Protein 5JOH (pdb70)

Foldseek 3Di:
DCVVVVVVVVVVVVVVVVVVVLQVLLVVVVVVQVVCVVVVPCVPDQQFAFAEEEEPQAVVQQLVQQVVQPQDKFKWFFKFGDDGNYTYTYHIDGDDVPHRVGNVVVQVVVCVVCVVSSHHIHTQEMEMEDAPFADDAFPVRLVVLLVCCVPVPPYWYKYAHSHDPRGIWIKHFGHPPDDDDDDDCDDPDDGDPVCVVRCVVCVRRMHTHHYHYDYDPVNPD

Structure (mmCIF, N/CA/C/O backbone):
data_5JOH
#
_entry.id   5JOH
#
_cell.length_a   102.058
_cell.length_b   102.058
_cell.length_c   68.729
_cell.angle_alpha   90.00
_cell.angle_beta   90.00
_cell.angle_gamma   90.00
#
_symmetry.space_group_name_H-M   'I 4'
#
loop_
_entity.id
_entity.type
_entity.pdbx_description
1 polymer 'COP9 signalosome complex subunit 5'
2 non-polymer 'ZINC ION'
3 non-polymer "2'-chloro-6-[(5S,6S)-6-hydroxy-6,7,8,9-tetrahydro-5H-imidazo[1,5-a]azepin-5-yl][1,1'-biphenyl]-3-carbonitrile"
4 non-polymer (4S)-2-METHYL-2,4-PENTANEDIOL
5 water water
#
loop_
_atom_site.group_PDB
_atom_site.id
_atom_site.type_symbol
_atom_site.label_atom_id
_atom_site.label_alt_id
_atom_site.label_comp_id
_atom_site.label_asym_id
_atom_site.label_entity_id
_atom_site.label_seq_id
_atom_site.pdbx_PDB_ins_code
_atom_site.Cartn_x
_atom_site.Cartn_y
_atom_site.Cartn_z
_atom_site.occupancy
_atom_site.B_iso_or_equiv
_atom_site.auth_seq_id
_atom_site.auth_comp_id
_atom_site.auth_asym_id
_atom_site.auth_atom_id
_atom_site.pdbx_PDB_model_num
ATOM 1 N N . SER A 1 4 ? -28.890 -49.825 -19.042 1.00 84.04 4 SER A N 1
ATOM 2 C CA . SER A 1 4 ? -28.138 -50.325 -20.191 1.00 83.74 4 SER A CA 1
ATOM 3 C C . SER A 1 4 ? -26.739 -49.699 -20.224 1.00 87.50 4 SER A C 1
ATOM 4 O O . SER A 1 4 ? -26.582 -48.498 -20.492 1.00 87.57 4 SER A O 1
ATOM 7 N N . GLY A 1 5 ? -25.743 -50.525 -19.915 1.00 82.36 5 GLY A N 1
ATOM 8 C CA . GLY A 1 5 ? -24.349 -50.105 -19.852 1.00 81.14 5 GLY A CA 1
ATOM 9 C C . GLY A 1 5 ? -24.030 -49.337 -18.583 1.00 81.75 5 GLY A C 1
ATOM 10 O O . GLY A 1 5 ? -22.975 -48.707 -18.497 1.00 80.74 5 GLY A O 1
ATOM 11 N N . SER A 1 6 ? -24.942 -49.404 -17.584 1.00 76.44 6 SER A N 1
ATOM 12 C CA . SER A 1 6 ? -24.852 -48.748 -16.280 1.00 75.89 6 SER A CA 1
ATOM 13 C C . SER A 1 6 ? -23.629 -49.223 -15.459 1.00 77.23 6 SER A C 1
ATOM 14 O O . SER A 1 6 ? -22.972 -48.407 -14.810 1.00 76.14 6 SER A O 1
ATOM 17 N N . GLY A 1 7 ? -23.340 -50.525 -15.517 1.00 71.88 7 GLY A N 1
ATOM 18 C CA . GLY A 1 7 ? -22.224 -51.153 -14.818 1.00 70.46 7 GLY A CA 1
ATOM 19 C C . GLY A 1 7 ? -20.900 -50.753 -15.420 1.00 73.30 7 GLY A C 1
ATOM 20 O O . GLY A 1 7 ? -19.976 -50.369 -14.695 1.00 73.57 7 GLY A O 1
ATOM 21 N N . MET A 1 8 ? -20.825 -50.798 -16.756 1.00 67.70 8 MET A N 1
ATOM 22 C CA . MET A 1 8 ? -19.651 -50.408 -17.528 1.00 67.46 8 MET A CA 1
ATOM 23 C C . MET A 1 8 ? -19.385 -48.896 -17.391 1.00 67.36 8 MET A C 1
ATOM 24 O O . MET A 1 8 ? -18.223 -48.490 -17.379 1.00 66.07 8 MET A O 1
ATOM 29 N N . ALA A 1 9 ? -20.451 -48.081 -17.260 1.00 61.36 9 ALA A N 1
ATOM 30 C CA . ALA A 1 9 ? -20.331 -46.631 -17.094 1.00 60.72 9 ALA A CA 1
ATOM 31 C C . ALA A 1 9 ? -19.631 -46.302 -15.766 1.00 63.99 9 ALA A C 1
ATOM 32 O O . ALA A 1 9 ? -18.737 -45.448 -15.744 1.00 60.62 9 ALA A O 1
ATOM 34 N N . GLN A 1 10 ? -20.000 -47.037 -14.683 1.00 62.42 10 GLN A N 1
ATOM 35 C CA . GLN A 1 10 ? -19.428 -46.918 -13.336 1.00 62.70 10 GLN A CA 1
ATOM 36 C C . GLN A 1 10 ? -17.924 -47.206 -13.314 1.00 64.41 10 GLN A C 1
ATOM 37 O O . GLN A 1 10 ? -17.161 -46.432 -12.738 1.00 65.31 10 GLN A O 1
ATOM 43 N N . LYS A 1 11 ? -17.506 -48.273 -14.009 1.00 59.78 11 LYS A N 1
ATOM 44 C CA . LYS A 1 11 ? -16.120 -48.706 -14.139 1.00 58.37 11 LYS A CA 1
ATOM 45 C C . LYS A 1 11 ? -15.329 -47.630 -14.869 1.00 59.36 11 LYS A C 1
ATOM 46 O O . LYS A 1 11 ? -14.263 -47.245 -14.393 1.00 57.90 11 LYS A O 1
ATOM 52 N N . THR A 1 12 ? -15.858 -47.141 -16.022 1.00 54.87 12 THR A N 1
ATOM 53 C CA . THR A 1 12 ? -15.235 -46.081 -16.831 1.00 53.86 12 THR A CA 1
ATOM 54 C C . THR A 1 12 ? -15.093 -44.787 -16.019 1.00 55.23 12 THR A C 1
ATOM 55 O O . THR A 1 12 ? -14.051 -44.147 -16.106 1.00 55.55 12 THR A O 1
ATOM 59 N N . TRP A 1 13 ? -16.131 -44.416 -15.255 1.00 52.48 13 TRP A N 1
ATOM 60 C CA . TRP A 1 13 ? -16.153 -43.228 -14.404 1.00 54.85 13 TRP A CA 1
ATOM 61 C C . TRP A 1 13 ? -15.056 -43.307 -13.319 1.00 61.41 13 TRP A C 1
ATOM 62 O O . TRP A 1 13 ? -14.384 -42.298 -13.062 1.00 60.12 13 TRP A O 1
ATOM 73 N N . GLU A 1 14 ? -14.876 -44.512 -12.700 1.00 59.53 14 GLU A N 1
ATOM 74 C CA . GLU A 1 14 ? -13.845 -44.779 -11.686 1.00 59.10 14 GLU A CA 1
ATOM 75 C C . GLU A 1 14 ? -12.475 -44.651 -12.337 1.00 59.91 14 GLU A C 1
ATOM 76 O O . GLU A 1 14 ? -11.581 -43.995 -11.786 1.00 60.45 14 GLU A O 1
ATOM 82 N N . LEU A 1 15 ? -12.326 -45.261 -13.522 1.00 54.08 15 LEU A N 1
ATOM 83 C CA . LEU A 1 15 ? -11.099 -45.230 -14.302 1.00 53.15 15 LEU A CA 1
ATOM 84 C C . LEU A 1 15 ? -10.694 -43.799 -14.696 1.00 57.90 15 LEU A C 1
ATOM 85 O O . LEU A 1 15 ? -9.518 -43.457 -14.606 1.00 58.88 15 LEU A O 1
ATOM 90 N N . ALA A 1 16 ? -11.667 -42.978 -15.126 1.00 54.37 16 ALA A N 1
ATOM 91 C CA . ALA A 1 16 ? -11.452 -41.576 -15.507 1.00 53.33 16 ALA A CA 1
ATOM 92 C C . ALA A 1 16 ? -10.981 -40.794 -14.292 1.00 55.29 16 ALA A C 1
ATOM 93 O O . ALA A 1 16 ? -10.029 -40.014 -14.399 1.00 53.99 16 ALA A O 1
ATOM 95 N N . ASN A 1 17 ? -11.651 -41.009 -13.149 1.00 52.11 17 ASN A N 1
ATOM 96 C CA . ASN A 1 17 ? -11.315 -40.385 -11.867 1.00 52.48 17 ASN A CA 1
ATOM 97 C C . ASN A 1 17 ? -9.874 -40.690 -11.449 1.00 58.24 17 ASN A C 1
ATOM 98 O O . ASN A 1 17 ? -9.150 -39.766 -11.086 1.00 57.65 17 ASN A O 1
ATOM 103 N N . ASN A 1 18 ? -9.442 -41.965 -11.582 1.00 56.33 18 ASN A N 1
ATOM 104 C CA . ASN A 1 18 ? -8.078 -42.398 -11.264 1.00 56.56 18 ASN A CA 1
ATOM 105 C C . ASN A 1 18 ? -7.058 -41.844 -12.245 1.00 60.14 18 ASN A C 1
ATOM 106 O O . ASN A 1 18 ? -6.038 -41.302 -11.799 1.00 60.36 18 ASN A O 1
ATOM 111 N N . MET A 1 19 ? -7.331 -41.948 -13.574 1.00 54.48 19 MET A N 1
ATOM 112 C CA . MET A 1 19 ? -6.432 -41.432 -14.612 1.00 53.69 19 MET A CA 1
ATOM 113 C C . MET A 1 19 ? -6.239 -39.930 -14.471 1.00 56.27 19 MET A C 1
ATOM 114 O O . MET A 1 19 ? -5.108 -39.459 -14.629 1.00 55.01 19 MET A O 1
ATOM 119 N N . GLN A 1 20 ? -7.328 -39.170 -14.164 1.00 51.79 20 GLN A N 1
ATOM 120 C CA . GLN A 1 20 ? -7.198 -37.716 -14.009 1.00 51.41 20 GLN A CA 1
ATOM 121 C C . GLN A 1 20 ? -6.397 -37.341 -12.741 1.00 54.40 20 GLN A C 1
ATOM 122 O O . GLN A 1 20 ? -5.621 -36.383 -12.798 1.00 49.58 20 GLN A O 1
ATOM 128 N N . GLU A 1 21 ? -6.533 -38.112 -11.628 1.00 54.60 21 GLU A N 1
ATOM 129 C CA . GLU A 1 21 ? -5.726 -37.873 -10.408 1.00 55.89 21 GLU A CA 1
ATOM 130 C C . GLU A 1 21 ? -4.208 -37.975 -10.693 1.00 59.93 21 GLU A C 1
ATOM 131 O O . GLU A 1 21 ? -3.470 -37.050 -10.358 1.00 60.81 21 GLU A O 1
ATOM 137 N N . ALA A 1 22 ? -3.766 -39.051 -11.367 1.00 55.95 22 ALA A N 1
ATOM 138 C CA . ALA A 1 22 ? -2.365 -39.276 -11.762 1.00 56.32 22 ALA A CA 1
ATOM 139 C C . ALA A 1 22 ? -1.821 -38.109 -12.603 1.00 62.15 22 ALA A C 1
ATOM 140 O O . ALA A 1 22 ? -0.755 -37.563 -12.305 1.00 63.23 22 ALA A O 1
ATOM 142 N N . GLN A 1 23 ? -2.601 -37.705 -13.624 1.00 57.33 23 GLN A N 1
ATOM 143 C CA . GLN A 1 23 ? -2.302 -36.607 -14.541 1.00 56.92 23 GLN A CA 1
ATOM 144 C C . GLN A 1 23 ? -2.182 -35.276 -13.769 1.00 57.82 23 GLN A C 1
ATOM 145 O O . GLN A 1 23 ? -1.263 -34.495 -14.031 1.00 56.75 23 GLN A O 1
ATOM 151 N N . SER A 1 24 ? -3.100 -35.043 -12.813 1.00 53.60 24 SER A N 1
ATOM 152 C CA . SER A 1 24 ? -3.120 -33.864 -11.949 1.00 54.16 24 SER A CA 1
ATOM 153 C C . SER A 1 24 ? -1.859 -33.830 -11.076 1.00 57.26 24 SER A C 1
ATOM 154 O O . SER A 1 24 ? -1.220 -32.784 -10.971 1.00 55.10 24 SER A O 1
ATOM 157 N N . ILE A 1 25 ? -1.496 -34.984 -10.482 1.00 54.65 25 ILE A N 1
ATOM 158 C CA . ILE A 1 25 ? -0.304 -35.128 -9.646 1.00 55.27 25 ILE A CA 1
ATOM 159 C C . ILE A 1 25 ? 0.931 -34.779 -10.460 1.00 59.55 25 ILE A C 1
ATOM 160 O O . ILE A 1 25 ? 1.707 -33.933 -10.024 1.00 58.42 25 ILE A O 1
ATOM 165 N N . ASP A 1 26 ? 1.048 -35.351 -11.682 1.00 56.97 26 ASP A N 1
ATOM 166 C CA . ASP A 1 26 ? 2.163 -35.083 -12.588 1.00 57.69 26 ASP A CA 1
ATOM 167 C C . ASP A 1 26 ? 2.247 -33.618 -12.990 1.00 61.53 26 ASP A C 1
ATOM 168 O O . ASP A 1 26 ? 3.341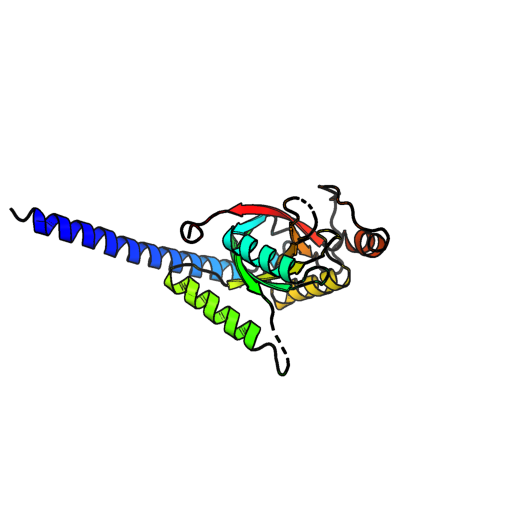 -33.058 -12.995 1.00 62.28 26 ASP A O 1
ATOM 173 N N . GLU A 1 27 ? 1.098 -32.988 -13.282 1.00 57.49 27 GLU A N 1
ATOM 174 C CA . GLU A 1 27 ? 1.020 -31.567 -13.639 1.00 56.60 27 GLU A CA 1
ATOM 175 C C . GLU A 1 27 ? 1.501 -30.681 -12.483 1.00 58.13 27 GLU A C 1
ATOM 176 O O . GLU A 1 27 ? 2.173 -29.672 -12.724 1.00 56.41 27 GLU A O 1
ATOM 182 N N . ILE A 1 28 ? 1.087 -31.017 -11.241 1.00 56.17 28 ILE A N 1
ATOM 183 C CA . ILE A 1 28 ? 1.437 -30.256 -10.030 1.00 56.57 28 ILE A CA 1
ATOM 184 C C . ILE A 1 28 ? 2.950 -30.338 -9.766 1.00 58.36 28 ILE A C 1
ATOM 185 O O . ILE A 1 28 ? 3.585 -29.309 -9.530 1.00 56.38 28 ILE A O 1
ATOM 190 N N . TYR A 1 29 ? 3.514 -31.550 -9.882 1.00 55.34 29 TYR A N 1
ATOM 191 C CA . TYR A 1 29 ? 4.942 -31.785 -9.707 1.00 55.76 29 TYR A CA 1
ATOM 192 C C . TYR A 1 29 ? 5.735 -30.942 -10.690 1.00 59.80 29 TYR A C 1
ATOM 193 O O . TYR A 1 29 ? 6.674 -30.260 -10.289 1.00 59.77 29 TYR A O 1
ATOM 202 N N . LYS A 1 30 ? 5.343 -30.983 -11.977 1.00 56.51 30 LYS A N 1
ATOM 203 C CA . LYS A 1 30 ? 6.002 -30.270 -13.068 1.00 56.44 30 LYS A CA 1
ATOM 204 C C . LYS A 1 30 ? 5.908 -28.756 -12.901 1.00 59.78 30 LYS A C 1
ATOM 205 O O . LYS A 1 30 ? 6.912 -28.076 -13.100 1.00 61.76 30 LYS A O 1
ATOM 211 N N . TYR A 1 31 ? 4.748 -28.239 -12.449 1.00 55.70 31 TYR A N 1
ATOM 212 C CA . TYR A 1 31 ? 4.563 -26.811 -12.158 1.00 55.98 31 TYR A CA 1
ATOM 213 C C . TYR A 1 31 ? 5.498 -26.402 -10.993 1.00 58.42 31 TYR A C 1
ATOM 214 O O . TYR A 1 31 ? 6.216 -25.407 -11.121 1.00 57.32 31 TYR A O 1
ATOM 223 N N . ASP A 1 32 ? 5.503 -27.183 -9.887 1.00 54.91 32 ASP A N 1
ATOM 224 C CA . ASP A 1 32 ? 6.381 -26.945 -8.723 1.00 56.00 32 ASP A CA 1
ATOM 225 C C . ASP A 1 32 ? 7.862 -26.965 -9.123 1.00 58.83 32 ASP A C 1
ATOM 226 O O . ASP A 1 32 ? 8.594 -26.041 -8.765 1.00 59.51 32 ASP A O 1
ATOM 231 N N . LYS A 1 33 ? 8.276 -27.960 -9.927 1.00 54.31 33 LYS A N 1
ATOM 232 C CA . LYS A 1 33 ? 9.642 -28.073 -10.423 1.00 55.05 33 LYS A CA 1
ATOM 233 C C . LYS A 1 33 ? 10.084 -26.797 -11.159 1.00 62.73 33 LYS A C 1
ATOM 234 O O . LYS A 1 33 ? 11.122 -26.235 -10.813 1.00 61.86 33 LYS A O 1
ATOM 240 N N . LYS A 1 34 ? 9.294 -26.338 -12.164 1.00 61.47 34 LYS A N 1
ATOM 241 C CA . LYS A 1 34 ? 9.607 -25.120 -12.943 1.00 61.42 34 LYS A CA 1
ATOM 242 C C . LYS A 1 34 ? 9.550 -23.865 -12.078 1.00 61.12 34 LYS A C 1
ATOM 243 O O . LYS A 1 34 ? 10.363 -22.961 -12.266 1.00 60.21 34 LYS A O 1
ATOM 249 N N . GLN A 1 35 ? 8.600 -23.801 -11.146 1.00 57.07 35 GLN A N 1
ATOM 250 C CA . GLN A 1 35 ? 8.479 -22.672 -10.210 1.00 58.58 35 GLN A CA 1
ATOM 251 C C . GLN A 1 35 ? 9.703 -22.620 -9.252 1.00 65.22 35 GLN A C 1
ATOM 252 O O . GLN A 1 35 ? 10.120 -21.529 -8.858 1.00 65.15 35 GLN A O 1
ATOM 258 N N . GLN A 1 36 ? 10.272 -23.801 -8.899 1.00 62.00 36 GLN A N 1
ATOM 259 C CA . GLN A 1 36 ? 11.434 -23.908 -8.017 1.00 62.31 36 GLN A CA 1
ATOM 260 C C . GLN A 1 36 ? 12.717 -23.573 -8.802 1.00 66.53 36 GLN A C 1
ATOM 261 O O . GLN A 1 36 ? 13.558 -22.828 -8.297 1.00 65.50 36 GLN A O 1
ATOM 267 N N . GLN A 1 37 ? 12.830 -24.057 -10.059 1.00 63.72 37 GLN A N 1
ATOM 268 C CA . GLN A 1 37 ? 13.962 -23.763 -10.947 1.00 64.15 37 GLN A CA 1
ATOM 269 C C . GLN A 1 37 ? 14.028 -22.258 -11.248 1.00 70.76 37 GLN A C 1
ATOM 270 O O . GLN A 1 37 ? 15.132 -21.720 -11.446 1.00 70.39 37 GLN A O 1
ATOM 276 N N . GLU A 1 38 ? 12.844 -21.579 -11.220 1.00 68.03 38 GLU A N 1
ATOM 277 C CA . GLU A 1 38 ? 12.717 -20.141 -11.423 1.00 68.52 38 GLU A CA 1
ATOM 278 C C . GLU A 1 38 ? 13.484 -19.435 -10.327 1.00 73.15 38 GLU A C 1
ATOM 279 O O . GLU A 1 38 ? 14.498 -18.802 -10.620 1.00 73.67 38 GLU A O 1
ATOM 285 N N . ILE A 1 39 ? 13.029 -19.581 -9.062 1.00 70.11 39 ILE A N 1
ATOM 286 C CA . ILE A 1 39 ? 13.617 -18.923 -7.889 1.00 69.52 39 ILE A CA 1
ATOM 287 C C . ILE A 1 39 ? 15.093 -19.310 -7.691 1.00 69.96 39 ILE A C 1
ATOM 288 O O . ILE A 1 39 ? 15.904 -18.422 -7.472 1.00 70.19 39 ILE A O 1
ATOM 293 N N . LEU A 1 40 ? 15.458 -20.599 -7.856 1.00 64.33 40 LEU A N 1
ATOM 294 C CA . LEU A 1 40 ? 16.850 -21.077 -7.733 1.00 63.03 40 LEU A CA 1
ATOM 295 C C . LEU A 1 40 ? 17.834 -20.406 -8.719 1.00 69.93 40 LEU A C 1
ATOM 296 O O . LEU A 1 40 ? 19.016 -20.260 -8.400 1.00 70.17 40 LEU A O 1
ATOM 301 N N . ALA A 1 41 ? 17.355 -20.047 -9.931 1.00 67.65 41 ALA A N 1
ATOM 302 C CA . ALA A 1 41 ? 18.152 -19.357 -10.951 1.00 67.12 41 ALA A CA 1
ATOM 303 C C . ALA A 1 41 ? 18.129 -17.834 -10.658 1.00 69.16 41 ALA A C 1
ATOM 304 O O . ALA A 1 41 ? 19.133 -17.156 -10.914 1.00 70.28 41 ALA A O 1
ATOM 306 N N . ALA A 1 42 ? 17.007 -17.317 -10.081 1.00 61.52 42 ALA A N 1
ATOM 307 C CA . ALA A 1 42 ? 16.830 -15.907 -9.707 1.00 60.64 42 ALA A CA 1
ATOM 308 C C . ALA A 1 42 ? 17.703 -15.520 -8.502 1.00 69.08 42 ALA A C 1
ATOM 309 O O . ALA A 1 42 ? 18.253 -14.417 -8.474 1.00 70.49 42 ALA A O 1
ATOM 311 N N . LYS A 1 43 ? 17.814 -16.430 -7.496 1.00 65.71 43 LYS A N 1
ATOM 312 C CA . LYS A 1 43 ? 18.582 -16.275 -6.246 1.00 64.79 43 LYS A CA 1
ATOM 313 C C . LYS A 1 43 ? 18.228 -15.004 -5.452 1.00 66.93 43 LYS A C 1
ATOM 314 O O . LYS A 1 43 ? 19.167 -14.320 -5.071 1.00 69.28 43 LYS A O 1
ATOM 320 N N . PRO A 1 44 ? 16.945 -14.655 -5.154 1.00 60.83 44 PRO A N 1
ATOM 321 C CA . PRO A 1 44 ? 16.670 -13.387 -4.423 1.00 60.88 44 PRO A CA 1
ATOM 322 C C . PRO A 1 44 ? 17.367 -13.170 -3.083 1.00 72.45 44 PRO A C 1
ATOM 323 O O . PRO A 1 44 ? 17.571 -12.021 -2.675 1.00 74.64 44 PRO A O 1
ATOM 327 N N . TRP A 1 45 ? 17.673 -14.272 -2.375 1.00 69.77 45 TRP A N 1
ATOM 328 C CA . TRP A 1 45 ? 18.324 -14.324 -1.057 1.00 69.20 45 TRP A CA 1
ATOM 329 C C . TRP A 1 45 ? 19.746 -13.731 -1.051 1.00 78.33 45 TRP A C 1
ATOM 330 O O . TRP A 1 45 ? 20.249 -13.368 0.015 1.00 78.25 45 TRP A O 1
ATOM 341 N N . THR A 1 46 ? 20.390 -13.651 -2.232 1.00 78.56 46 THR A N 1
ATOM 342 C CA . THR A 1 46 ? 21.741 -13.109 -2.400 1.00 79.89 46 THR A CA 1
ATOM 343 C C . THR A 1 46 ? 21.770 -11.579 -2.211 1.00 86.43 46 THR A C 1
ATOM 344 O O . THR A 1 46 ? 22.793 -11.047 -1.775 1.00 86.32 46 THR A O 1
ATOM 348 N N . LYS A 1 47 ? 20.635 -10.889 -2.497 1.00 84.54 47 LYS A N 1
ATOM 349 C CA . LYS A 1 47 ? 20.477 -9.432 -2.364 1.00 84.86 47 LYS A CA 1
ATOM 350 C C . LYS A 1 47 ? 19.882 -9.051 -1.008 1.00 89.42 47 LYS A C 1
ATOM 351 O O . LYS A 1 47 ? 20.413 -8.152 -0.350 1.00 90.07 47 LYS A O 1
ATOM 357 N N . ASP A 1 48 ? 18.757 -9.687 -0.607 1.00 85.26 48 ASP A N 1
ATOM 358 C CA . ASP A 1 48 ? 18.125 -9.405 0.687 1.00 85.05 48 ASP A CA 1
ATOM 359 C C . ASP A 1 48 ? 18.755 -10.301 1.761 1.00 89.11 48 ASP A C 1
ATOM 360 O O . ASP A 1 48 ? 18.954 -11.498 1.529 1.00 88.03 48 ASP A O 1
ATOM 365 N N . HIS A 1 49 ? 19.078 -9.710 2.927 1.00 85.83 49 HIS A N 1
ATOM 366 C CA . HIS A 1 49 ? 19.739 -10.409 4.030 1.00 85.61 49 HIS A CA 1
ATOM 367 C C . HIS A 1 49 ? 18.773 -10.844 5.143 1.00 88.50 49 HIS A C 1
ATOM 368 O O . HIS A 1 49 ? 19.166 -11.581 6.054 1.00 87.96 49 HIS A O 1
ATOM 375 N N . HIS A 1 50 ? 17.505 -10.429 5.023 1.00 84.36 50 HIS A N 1
ATOM 376 C CA . HIS A 1 50 ? 16.400 -10.800 5.894 1.00 84.02 50 HIS A CA 1
ATOM 377 C C . HIS A 1 50 ? 15.259 -11.363 5.009 1.00 86.15 50 HIS A C 1
ATOM 378 O O . HIS A 1 50 ? 14.081 -11.285 5.374 1.00 86.03 50 HIS A O 1
ATOM 385 N N . TYR A 1 51 ? 15.633 -11.945 3.844 1.00 81.90 51 TYR A N 1
ATOM 386 C CA . TYR A 1 51 ? 14.719 -12.514 2.848 1.00 81.78 51 TYR A CA 1
ATOM 387 C C . TYR A 1 51 ? 13.745 -13.514 3.482 1.00 81.75 51 TYR A C 1
ATOM 388 O O . TYR A 1 51 ? 12.563 -13.199 3.649 1.00 80.97 51 TYR A O 1
ATOM 397 N N . PHE A 1 52 ? 14.267 -14.677 3.903 1.00 75.05 52 PHE A N 1
ATOM 398 C CA . PHE A 1 52 ? 13.488 -15.725 4.565 1.00 71.97 52 PHE A CA 1
ATOM 399 C C . PHE A 1 52 ? 13.095 -15.290 5.969 1.00 73.69 52 PHE A C 1
ATOM 400 O O . PHE A 1 52 ? 13.896 -14.687 6.693 1.00 72.65 52 PHE A O 1
ATOM 408 N N . LYS A 1 53 ? 11.835 -15.544 6.328 1.00 69.16 53 LYS A N 1
ATOM 409 C CA . LYS A 1 53 ? 11.291 -15.169 7.626 1.00 68.92 53 LYS A CA 1
ATOM 410 C C . LYS A 1 53 ? 10.536 -16.325 8.310 1.00 71.41 53 LYS A C 1
ATOM 411 O O . LYS A 1 53 ? 10.346 -16.297 9.521 1.00 70.19 53 LYS A O 1
ATOM 417 N N . TYR A 1 54 ? 10.101 -17.326 7.531 1.00 67.84 54 TYR A N 1
ATOM 418 C CA . TYR A 1 54 ? 9.331 -18.461 8.036 1.00 67.04 54 TYR A CA 1
ATOM 419 C C . TYR A 1 54 ? 9.984 -19.785 7.693 1.00 65.14 54 TYR A C 1
ATOM 420 O O . TYR A 1 54 ? 10.701 -19.894 6.701 1.00 64.76 54 TYR A O 1
ATOM 429 N N . CYS A 1 55 ? 9.773 -20.773 8.569 1.00 57.96 55 CYS A N 1
ATOM 430 C CA . CYS A 1 55 ? 10.227 -22.148 8.421 1.00 54.95 55 CYS A CA 1
ATOM 431 C C . CYS A 1 55 ? 9.076 -23.101 8.803 1.00 57.67 55 CYS A C 1
ATOM 432 O O . CYS A 1 55 ? 8.649 -23.116 9.957 1.00 57.86 55 CYS A O 1
ATOM 435 N N . LYS A 1 56 ? 8.522 -23.826 7.810 1.00 52.95 56 LYS A N 1
ATOM 436 C CA . LYS A 1 56 ? 7.418 -24.778 7.977 1.00 52.15 56 LYS A CA 1
ATOM 437 C C . LYS A 1 56 ? 8.040 -26.168 8.011 1.00 50.29 56 LYS A C 1
ATOM 438 O O . LYS A 1 56 ? 8.666 -26.561 7.030 1.00 48.65 56 LYS A O 1
ATOM 444 N N . ILE A 1 57 ? 7.870 -26.912 9.124 1.00 45.70 57 ILE A N 1
ATOM 445 C CA . ILE A 1 57 ? 8.458 -28.247 9.289 1.00 43.77 57 ILE A CA 1
ATOM 446 C C . ILE A 1 57 ? 7.400 -29.351 9.333 1.00 47.43 57 ILE A C 1
ATOM 447 O O . ILE A 1 57 ? 6.451 -29.273 10.105 1.00 47.32 57 ILE A O 1
ATOM 452 N N . SER A 1 58 ? 7.567 -30.381 8.506 1.00 45.74 58 SER A N 1
ATOM 453 C CA . SER A 1 58 ? 6.641 -31.502 8.480 1.00 46.36 58 SER A CA 1
ATOM 454 C C . SER A 1 58 ? 6.789 -32.322 9.781 1.00 51.88 58 SER A C 1
ATOM 455 O O . SER A 1 58 ? 7.884 -32.366 10.357 1.00 50.39 58 SER A O 1
ATOM 458 N N . ALA A 1 59 ? 5.692 -32.946 10.240 1.00 49.51 59 ALA A N 1
ATOM 459 C CA . ALA A 1 59 ? 5.668 -33.772 11.456 1.00 49.50 59 ALA A CA 1
ATOM 460 C C . ALA A 1 59 ? 6.559 -34.996 11.260 1.00 54.26 59 ALA A C 1
ATOM 461 O O . ALA A 1 59 ? 7.132 -35.483 12.229 1.00 54.84 59 ALA A O 1
ATOM 463 N N . LEU A 1 60 ? 6.720 -35.458 10.007 1.00 51.13 60 LEU A N 1
ATOM 464 C CA . LEU A 1 60 ? 7.587 -36.591 9.696 1.00 51.02 60 LEU A CA 1
ATO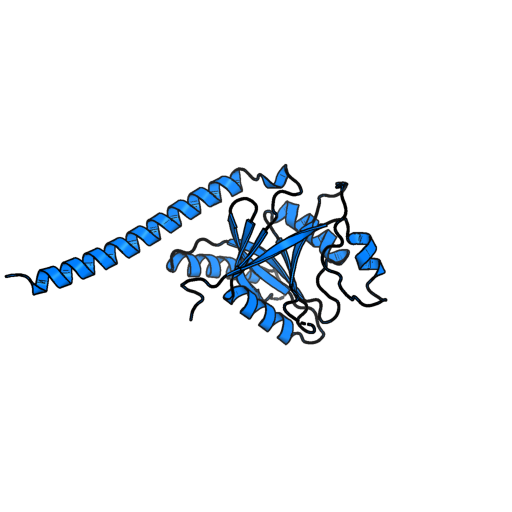M 465 C C . LEU A 1 60 ? 9.062 -36.221 9.915 1.00 54.44 60 LEU A C 1
ATOM 466 O O . LEU A 1 60 ? 9.811 -37.010 10.490 1.00 54.11 60 LEU A O 1
ATOM 471 N N . ALA A 1 61 ? 9.467 -35.026 9.441 1.00 48.68 61 ALA A N 1
ATOM 472 C CA . ALA A 1 61 ? 10.839 -34.512 9.562 1.00 46.98 61 ALA A CA 1
ATOM 473 C C . ALA A 1 61 ? 11.196 -34.252 11.036 1.00 46.59 61 ALA A C 1
ATOM 474 O O . ALA A 1 61 ? 12.278 -34.651 11.483 1.00 43.56 61 ALA A O 1
ATOM 476 N N . LEU A 1 62 ? 10.263 -33.662 11.800 1.00 42.68 62 LEU A N 1
ATOM 477 C CA . LEU A 1 62 ? 10.386 -33.405 13.230 1.00 43.23 62 LEU A CA 1
ATOM 478 C C . LEU A 1 62 ? 10.552 -34.718 14.013 1.00 48.32 62 LEU A C 1
ATOM 479 O O . LEU A 1 62 ? 11.435 -34.794 14.858 1.00 49.07 62 LEU A O 1
ATOM 484 N N . LEU A 1 63 ? 9.726 -35.737 13.716 1.00 45.60 63 LEU A N 1
ATOM 485 C CA . LEU A 1 63 ? 9.715 -37.068 14.350 1.00 45.99 63 LEU A CA 1
ATOM 486 C C . LEU A 1 63 ? 11.127 -37.678 14.224 1.00 48.62 63 LEU A C 1
ATOM 487 O O . LEU A 1 63 ? 11.740 -38.001 15.229 1.00 49.40 63 LEU A O 1
ATOM 492 N N . LYS A 1 64 ? 11.643 -37.761 12.993 1.00 43.27 64 LYS A N 1
ATOM 493 C CA . LYS A 1 64 ? 12.947 -38.311 12.629 1.00 42.56 64 LYS A CA 1
ATOM 494 C C . LYS A 1 64 ? 14.115 -37.531 13.269 1.00 45.55 64 LYS A C 1
ATOM 495 O O . LYS A 1 64 ? 15.069 -38.144 13.759 1.00 45.03 64 LYS A O 1
ATOM 501 N N . MET A 1 65 ? 14.033 -36.194 13.258 1.00 39.05 65 MET A N 1
ATOM 502 C CA . MET A 1 65 ? 15.067 -35.324 13.840 1.00 38.49 65 MET A CA 1
ATOM 503 C C . MET A 1 65 ? 15.120 -35.483 15.355 1.00 44.67 65 MET A C 1
ATOM 504 O O . MET A 1 65 ? 16.205 -35.554 15.922 1.00 46.33 65 MET A O 1
ATOM 509 N N . VAL A 1 66 ? 13.945 -35.516 16.013 1.00 42.91 66 VAL A N 1
ATOM 510 C CA . VAL A 1 66 ? 13.849 -35.643 17.462 1.00 43.61 66 VAL A CA 1
ATOM 511 C C . VAL A 1 66 ? 14.324 -37.036 17.893 1.00 47.26 66 VAL A C 1
ATOM 512 O O . VAL A 1 66 ? 15.064 -37.141 18.865 1.00 47.71 66 VAL A O 1
ATOM 516 N N . MET A 1 67 ? 13.980 -38.069 17.112 1.00 43.13 67 MET A N 1
ATOM 517 C CA . MET A 1 67 ? 14.385 -39.456 17.355 1.00 43.30 67 MET A CA 1
ATOM 518 C C . MET A 1 67 ? 15.893 -39.562 17.287 1.00 48.50 67 MET A C 1
ATOM 519 O O . MET A 1 67 ? 16.499 -40.049 18.236 1.00 47.82 67 MET A O 1
ATOM 524 N N . HIS A 1 68 ? 16.510 -38.994 16.222 1.00 45.11 68 HIS A N 1
ATOM 525 C CA . HIS A 1 68 ? 17.954 -38.962 16.048 1.00 43.89 68 HIS A CA 1
ATOM 526 C C . HIS A 1 68 ? 18.631 -38.208 17.203 1.00 47.93 68 HIS A C 1
ATOM 527 O O . HIS A 1 68 ? 19.599 -38.718 17.784 1.00 48.12 68 HIS A O 1
ATOM 534 N N . ALA A 1 69 ? 18.108 -37.024 17.549 1.00 42.54 69 ALA A N 1
ATOM 535 C CA . ALA A 1 69 ? 18.618 -36.183 18.627 1.00 42.88 69 ALA A CA 1
ATOM 536 C C . ALA A 1 69 ? 18.637 -36.926 19.969 1.00 49.28 69 ALA A C 1
ATOM 537 O O . ALA A 1 69 ? 19.633 -36.869 20.684 1.00 48.45 69 ALA A O 1
ATOM 539 N N . ARG A 1 70 ? 17.549 -37.643 20.291 1.00 46.58 70 ARG A N 1
ATOM 540 C CA . ARG A 1 70 ? 17.413 -38.411 21.531 1.00 47.29 70 ARG A CA 1
ATOM 541 C C . ARG A 1 70 ? 18.422 -39.538 21.602 1.00 52.58 70 ARG A C 1
ATOM 542 O O . ARG A 1 70 ? 19.038 -39.730 22.645 1.00 54.33 70 ARG A O 1
ATOM 550 N N . SER A 1 71 ? 18.633 -40.229 20.476 1.00 48.84 71 SER A N 1
ATOM 551 C CA . SER A 1 71 ? 19.545 -41.371 20.344 1.00 48.48 71 SER A CA 1
ATOM 552 C C . SER A 1 71 ? 21.013 -41.070 20.719 1.00 55.62 71 SER A C 1
ATOM 553 O O . SER A 1 71 ? 21.717 -41.989 21.148 1.00 54.52 71 SER A O 1
ATOM 556 N N . GLY A 1 72 ? 21.452 -39.811 20.579 1.00 53.19 72 GLY A N 1
ATOM 557 C CA . GLY A 1 72 ? 22.817 -39.416 20.949 1.00 53.43 72 GLY A CA 1
ATOM 558 C C . GLY A 1 72 ? 23.002 -39.136 22.438 1.00 57.14 72 GLY A C 1
ATOM 559 O O . GLY A 1 72 ? 24.128 -38.917 22.898 1.00 56.82 72 GLY A O 1
ATOM 560 N N . GLY A 1 73 ? 21.887 -39.088 23.179 1.00 53.86 73 GLY A N 1
ATOM 561 C CA . GLY A 1 73 ? 21.869 -38.761 24.602 1.00 54.57 73 GLY A CA 1
ATOM 562 C C . GLY A 1 73 ? 22.468 -37.400 24.913 1.00 60.62 73 GLY A C 1
ATOM 563 O O . GLY A 1 73 ? 21.945 -36.359 24.499 1.00 61.18 73 GLY A O 1
ATOM 564 N N . ASN A 1 74 ? 23.595 -37.410 25.623 1.00 56.42 74 ASN A N 1
ATOM 565 C CA . ASN A 1 74 ? 24.354 -36.220 26.045 1.00 56.33 74 ASN A CA 1
ATOM 566 C C . ASN A 1 74 ? 25.239 -35.667 24.906 1.00 58.85 74 ASN A C 1
ATOM 567 O O . ASN A 1 74 ? 25.707 -34.520 24.982 1.00 58.49 74 ASN A O 1
ATOM 572 N N . LEU A 1 75 ? 25.470 -36.496 23.869 1.00 54.68 75 LEU A N 1
ATOM 573 C CA . LEU A 1 75 ? 26.263 -36.148 22.707 1.00 54.84 75 LEU A CA 1
ATOM 574 C C . LEU A 1 75 ? 25.458 -35.545 21.549 1.00 56.28 75 LEU A C 1
ATOM 575 O O . LEU A 1 75 ? 24.344 -35.994 21.239 1.00 53.90 75 LEU A O 1
ATOM 580 N N . GLU A 1 76 ? 26.067 -34.537 20.889 1.00 49.91 76 GLU A N 1
ATOM 581 C CA . GLU A 1 76 ? 25.524 -33.842 19.725 1.00 47.68 76 GLU A CA 1
ATOM 582 C C . GLU A 1 76 ? 25.423 -34.778 18.553 1.00 50.76 76 GLU A C 1
ATOM 583 O O . GLU A 1 76 ? 26.220 -35.708 18.389 1.00 52.10 76 GLU A O 1
ATOM 589 N N . VAL A 1 77 ? 24.416 -34.530 17.723 1.00 45.53 77 VAL A N 1
ATOM 590 C CA . VAL A 1 77 ? 24.099 -35.339 16.562 1.00 44.41 77 VAL A CA 1
ATOM 591 C C . VAL A 1 77 ? 23.757 -34.381 15.422 1.00 45.14 77 VAL A C 1
ATOM 592 O O . VAL A 1 77 ? 23.310 -33.263 15.694 1.00 45.10 77 VAL A O 1
ATOM 596 N N . MET A 1 78 ? 23.925 -34.819 14.166 1.00 41.53 78 MET A N 1
ATOM 597 C CA . MET A 1 78 ? 23.586 -33.938 13.036 1.00 42.94 78 MET A CA 1
ATOM 598 C C . MET A 1 78 ? 23.092 -34.707 11.833 1.00 42.88 78 MET A C 1
ATOM 599 O O . MET A 1 78 ? 23.311 -35.906 11.704 1.00 41.18 78 MET A O 1
ATOM 604 N N . GLY A 1 79 ? 22.416 -34.014 10.949 1.00 41.11 79 GLY A N 1
ATOM 605 C CA . GLY A 1 79 ? 21.926 -34.662 9.737 1.00 40.21 79 GLY A CA 1
ATOM 606 C C . GLY A 1 79 ? 21.452 -33.675 8.718 1.00 43.05 79 GLY A C 1
ATOM 607 O O . GLY A 1 79 ? 21.565 -32.463 8.911 1.00 41.20 79 GLY A O 1
ATOM 608 N N . LEU A 1 80 ? 20.874 -34.179 7.632 1.00 39.63 80 LEU A N 1
ATOM 609 C CA . LEU A 1 80 ? 20.450 -33.265 6.602 1.00 39.03 80 LEU A CA 1
ATOM 610 C C . LEU A 1 80 ? 18.934 -33.192 6.452 1.00 41.92 80 LEU A C 1
ATOM 611 O O . LEU A 1 80 ? 18.216 -34.124 6.811 1.00 39.38 80 LEU A O 1
ATOM 616 N N . MET A 1 81 ? 18.466 -32.044 5.951 1.00 37.44 81 MET A N 1
ATOM 617 C CA . MET A 1 81 ? 17.063 -31.788 5.749 1.00 36.39 81 MET A CA 1
ATOM 618 C C . MET A 1 81 ? 16.704 -31.640 4.235 1.00 44.29 81 MET A C 1
ATOM 619 O O . MET A 1 81 ? 17.452 -31.023 3.493 1.00 41.45 81 MET A O 1
ATOM 624 N N . LEU A 1 82 ? 15.547 -32.210 3.816 1.00 44.84 82 L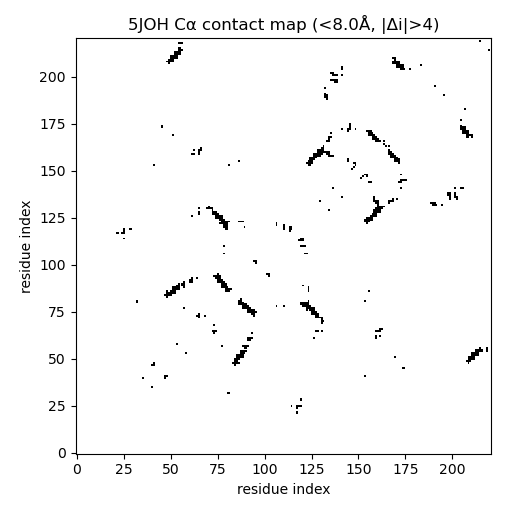EU A N 1
ATOM 625 C CA . LEU A 1 82 ? 14.997 -32.145 2.445 1.00 47.33 82 LEU A CA 1
ATOM 626 C C . LEU A 1 82 ? 13.753 -31.262 2.477 1.00 48.96 82 LEU A C 1
ATOM 627 O O . LEU A 1 82 ? 12.975 -31.306 3.427 1.00 46.07 82 LEU A O 1
ATOM 632 N N . GLY A 1 83 ? 13.595 -30.444 1.455 1.00 45.80 83 GLY A N 1
ATOM 633 C CA . GLY A 1 83 ? 12.479 -29.517 1.363 1.00 46.44 83 GLY A CA 1
ATOM 634 C C 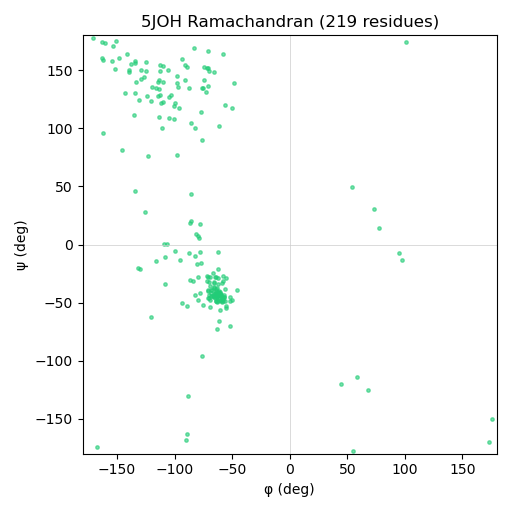. GLY A 1 83 ? 12.595 -28.617 0.155 1.00 51.10 83 GLY A C 1
ATOM 635 O O . GLY A 1 83 ? 13.152 -29.011 -0.871 1.00 50.50 83 GLY A O 1
ATOM 636 N N . LYS A 1 84 ? 12.051 -27.417 0.269 1.00 48.57 84 LYS A N 1
ATOM 637 C CA . LYS A 1 84 ? 12.047 -26.446 -0.813 1.00 50.83 84 LYS A CA 1
ATOM 638 C C . LYS A 1 84 ? 11.735 -25.064 -0.258 1.00 58.53 84 LYS A C 1
ATOM 639 O O . LYS A 1 84 ? 11.365 -24.927 0.915 1.00 56.49 84 LYS A O 1
ATOM 645 N N . VAL A 1 85 ? 11.830 -24.051 -1.147 1.00 58.45 85 VAL A N 1
ATOM 646 C CA . VAL A 1 85 ? 11.527 -22.641 -0.901 1.00 59.82 85 VAL A CA 1
ATOM 647 C C . VAL A 1 85 ? 10.096 -22.281 -1.404 1.00 67.28 85 VAL A C 1
ATOM 648 O O . VAL A 1 85 ? 9.635 -22.815 -2.417 1.00 67.71 85 VAL A O 1
ATOM 652 N N . ASP A 1 86 ? 9.412 -21.382 -0.689 1.00 66.83 86 ASP A N 1
ATOM 653 C CA . ASP A 1 86 ? 8.069 -20.892 -1.005 1.00 68.92 86 ASP A CA 1
ATOM 654 C C . ASP A 1 86 ? 8.018 -19.426 -0.569 1.00 74.80 86 ASP A C 1
ATOM 655 O O . ASP A 1 86 ? 7.540 -19.110 0.523 1.00 74.97 86 ASP A O 1
ATOM 660 N N . GLY A 1 87 ? 8.550 -18.553 -1.423 1.00 72.16 87 GLY A N 1
ATOM 661 C CA . GLY A 1 87 ? 8.658 -17.134 -1.120 1.00 72.01 87 GLY A CA 1
ATOM 662 C C . GLY A 1 87 ? 9.672 -16.955 -0.007 1.00 73.90 87 GLY A C 1
ATOM 663 O O . GLY A 1 87 ? 10.782 -17.490 -0.090 1.00 72.69 87 GLY A O 1
ATOM 664 N N . GLU A 1 88 ? 9.261 -16.288 1.078 1.00 70.00 88 GLU A N 1
ATOM 665 C CA . GLU A 1 88 ? 10.102 -16.052 2.262 1.00 69.78 88 GLU A CA 1
ATOM 666 C C . GLU A 1 88 ? 10.016 -17.237 3.273 1.00 71.73 88 GLU A C 1
ATOM 667 O O . GLU A 1 88 ? 10.332 -17.055 4.451 1.00 72.01 88 GLU A O 1
ATOM 673 N N . THR A 1 89 ? 9.545 -18.426 2.833 1.00 66.03 89 THR A N 1
ATOM 674 C CA . THR A 1 89 ? 9.429 -19.574 3.731 1.00 64.72 89 THR A CA 1
ATOM 675 C C . THR A 1 89 ? 10.265 -20.733 3.264 1.00 62.48 89 THR A C 1
ATOM 676 O O . THR A 1 89 ? 10.250 -21.072 2.088 1.00 59.17 89 THR A O 1
ATOM 680 N N . MET A 1 90 ? 10.981 -21.350 4.220 1.00 57.37 90 MET A N 1
ATOM 681 C CA . MET A 1 90 ? 11.789 -22.540 4.002 1.00 55.60 90 MET A CA 1
ATOM 682 C C . MET A 1 90 ? 10.917 -23.685 4.499 1.00 55.91 90 MET A C 1
ATOM 683 O O . MET A 1 90 ? 10.452 -23.644 5.624 1.00 55.74 90 MET A O 1
ATOM 688 N N . ILE A 1 91 ? 10.621 -24.658 3.631 1.00 51.26 91 ILE A N 1
ATOM 689 C CA . ILE A 1 91 ? 9.769 -25.795 3.948 1.00 50.07 91 ILE A CA 1
ATOM 690 C C . ILE A 1 91 ? 10.643 -27.004 4.120 1.00 48.75 91 ILE A C 1
ATOM 691 O O . ILE A 1 91 ? 11.427 -27.310 3.253 1.00 47.07 91 ILE A O 1
ATOM 696 N N . ILE A 1 92 ? 10.505 -27.689 5.236 1.00 45.84 92 ILE A N 1
ATOM 697 C CA . ILE A 1 92 ? 11.256 -28.912 5.512 1.00 44.59 92 ILE A CA 1
ATOM 698 C C . ILE A 1 92 ? 10.228 -30.007 5.457 1.00 50.24 92 ILE A C 1
ATOM 699 O O . ILE A 1 92 ? 9.245 -29.981 6.207 1.00 51.67 92 ILE A O 1
ATOM 704 N N . MET A 1 93 ? 10.463 -30.972 4.589 1.00 47.68 93 MET A N 1
ATOM 705 C CA . MET A 1 93 ? 9.541 -32.063 4.334 1.00 48.86 93 MET A CA 1
ATOM 706 C C . MET A 1 93 ? 10.046 -33.374 4.896 1.00 51.70 93 MET A C 1
ATOM 707 O O . MET A 1 93 ? 9.265 -34.208 5.350 1.00 51.95 93 MET A O 1
ATOM 712 N N . ASP A 1 94 ? 11.367 -33.557 4.875 1.00 46.25 94 ASP A N 1
ATOM 713 C CA . ASP A 1 94 ? 11.982 -34.803 5.320 1.00 44.33 94 ASP A CA 1
ATOM 714 C C . ASP A 1 94 ? 13.414 -34.531 5.806 1.00 47.78 94 ASP A C 1
ATOM 715 O O . ASP A 1 94 ? 13.927 -33.406 5.663 1.00 43.48 94 ASP A O 1
ATOM 720 N N . SER A 1 95 ? 14.030 -35.546 6.428 1.00 46.35 95 SER A N 1
ATOM 721 C CA . SER A 1 95 ? 15.404 -35.471 6.945 1.00 45.87 95 SER A CA 1
ATOM 722 C C . SER A 1 95 ? 16.057 -36.827 7.020 1.00 50.65 95 SER A C 1
ATOM 723 O O . SER A 1 95 ? 15.374 -37.842 7.102 1.00 49.67 95 SER A O 1
ATOM 726 N N . PHE A 1 96 ? 17.388 -36.856 7.033 1.00 46.68 96 PHE A N 1
ATOM 727 C CA . PHE A 1 96 ? 18.124 -38.101 7.249 1.00 45.47 96 PHE A CA 1
ATOM 728 C C . PHE A 1 96 ? 19.328 -37.824 8.152 1.00 48.82 96 PHE A C 1
ATOM 729 O O . PHE A 1 96 ? 19.885 -36.723 8.124 1.00 48.03 96 PHE A O 1
ATOM 737 N N . ALA A 1 97 ? 19.709 -38.814 8.953 1.00 47.65 97 ALA A N 1
ATOM 738 C CA . ALA A 1 97 ? 20.833 -38.749 9.884 1.00 47.69 97 ALA A CA 1
ATOM 739 C C . ALA A 1 97 ? 22.139 -38.769 9.144 1.00 54.01 97 ALA A C 1
ATOM 740 O O . ALA A 1 97 ? 22.205 -39.310 8.040 1.00 54.75 97 ALA A O 1
ATOM 742 N N . LEU A 1 98 ? 23.182 -38.164 9.736 1.00 54.02 98 LEU A N 1
ATOM 743 C CA . LEU A 1 98 ? 24.546 -38.216 9.211 1.00 56.22 98 LEU A CA 1
ATOM 744 C C . LEU A 1 98 ? 25.418 -38.998 10.194 1.00 66.64 98 LEU A C 1
ATOM 745 O O . LEU A 1 98 ? 25.274 -38.798 11.400 1.00 66.07 98 LEU A O 1
ATOM 750 N N . PRO A 1 99 ? 26.261 -39.953 9.728 1.00 68.17 99 PRO A N 1
ATOM 751 C CA . PRO A 1 99 ? 26.545 -40.326 8.327 1.00 72.72 99 PRO A CA 1
ATOM 752 C C . PRO A 1 99 ? 25.615 -41.392 7.740 1.00 120.19 99 PRO A C 1
ATOM 753 O O . PRO A 1 99 ? 24.850 -42.036 8.454 1.00 90.42 99 PRO A O 1
ATOM 757 N N . VAL A 1 107 ? 36.941 -43.175 6.417 1.00 128.35 107 VAL A N 1
ATOM 758 C CA . VAL A 1 107 ? 36.155 -42.130 5.764 1.00 128.19 107 VAL A CA 1
ATOM 759 C C . VAL A 1 107 ? 36.928 -41.578 4.549 1.00 132.72 107 VAL A C 1
ATOM 760 O O . VAL A 1 107 ? 37.798 -40.713 4.705 1.00 132.46 107 VAL A O 1
ATOM 764 N N . ASN A 1 108 ? 36.618 -42.104 3.343 1.00 129.34 108 ASN A N 1
ATOM 765 C CA . ASN A 1 108 ? 37.246 -41.691 2.079 1.00 129.17 108 ASN A CA 1
ATOM 766 C C . ASN A 1 108 ? 36.707 -40.329 1.616 1.00 132.78 108 ASN A C 1
ATOM 767 O O . ASN A 1 108 ? 37.490 -39.418 1.334 1.00 132.10 108 ASN A O 1
ATOM 772 N N . ALA A 1 109 ? 35.364 -40.209 1.539 1.00 129.09 109 ALA A N 1
ATOM 773 C CA . ALA A 1 109 ? 34.614 -39.013 1.137 1.00 128.49 109 ALA A CA 1
ATOM 774 C C . ALA A 1 109 ? 33.152 -39.155 1.580 1.00 130.54 109 ALA A C 1
ATOM 775 O O . ALA A 1 109 ? 32.693 -40.276 1.829 1.00 130.21 109 ALA A O 1
ATOM 777 N N . GLN A 1 110 ? 32.418 -38.025 1.665 1.00 125.40 110 GLN A N 1
ATOM 778 C CA . GLN A 1 110 ? 30.997 -38.004 2.041 1.00 124.16 110 GLN A CA 1
ATOM 779 C C . GLN A 1 110 ? 30.084 -38.244 0.822 1.00 125.26 110 GLN A C 1
ATOM 780 O O . GLN A 1 110 ? 29.050 -37.587 0.667 1.00 124.75 110 GLN A O 1
ATOM 786 N N . ALA A 1 111 ? 30.476 -39.224 -0.025 1.00 119.72 111 ALA A N 1
ATOM 787 C CA . ALA A 1 111 ? 29.762 -39.650 -1.227 1.00 118.48 111 ALA A CA 1
ATOM 788 C C . ALA A 1 111 ? 28.426 -40.301 -0.843 1.00 119.91 111 ALA A C 1
ATOM 789 O O . ALA A 1 111 ? 27.481 -40.279 -1.631 1.00 119.51 111 ALA A O 1
ATOM 791 N N . ALA A 1 112 ? 28.350 -40.835 0.397 1.00 114.58 112 ALA A N 1
ATOM 792 C CA . ALA A 1 112 ? 27.156 -41.459 0.969 1.00 113.42 112 ALA A CA 1
ATOM 793 C C . ALA A 1 112 ? 26.083 -40.402 1.248 1.00 114.02 112 ALA A C 1
ATOM 794 O O . ALA A 1 112 ? 24.920 -40.621 0.909 1.00 113.24 112 ALA A O 1
ATOM 796 N N . ALA A 1 113 ? 26.491 -39.241 1.817 1.00 108.06 113 ALA A N 1
ATOM 797 C CA . ALA A 1 113 ? 25.622 -38.098 2.114 1.00 106.84 113 ALA A CA 1
ATOM 798 C C . ALA A 1 113 ? 25.057 -37.493 0.818 1.00 109.60 113 ALA A C 1
ATOM 799 O O . ALA A 1 113 ? 23.967 -36.916 0.827 1.00 108.47 113 ALA A O 1
ATOM 801 N N . TYR A 1 114 ? 25.806 -37.643 -0.291 1.00 105.90 114 TYR A N 1
ATOM 802 C CA . TYR A 1 114 ? 25.423 -37.178 -1.615 1.00 105.63 114 TYR A CA 1
ATOM 803 C C . TYR A 1 114 ? 24.487 -38.189 -2.312 1.00 105.13 114 TYR A C 1
ATOM 804 O O . TYR A 1 114 ? 23.507 -37.759 -2.912 1.00 104.24 114 TYR A O 1
ATOM 813 N N . GLU A 1 115 ? 24.787 -39.515 -2.237 1.00 99.44 115 GLU A N 1
ATOM 814 C CA . GLU A 1 115 ? 23.985 -40.602 -2.851 1.00 98.38 115 GLU A CA 1
ATOM 815 C C . GLU A 1 115 ? 22.702 -40.945 -2.064 1.00 98.06 115 GLU A C 1
ATOM 816 O O . GLU A 1 115 ? 21.841 -41.660 -2.591 1.00 97.27 115 GLU A O 1
ATOM 822 N N . TYR A 1 116 ? 22.605 -40.503 -0.791 1.00 91.02 116 TYR A N 1
ATOM 823 C CA . TYR A 1 116 ? 21.424 -40.719 0.051 1.00 89.18 116 TYR A CA 1
ATOM 824 C C . TYR A 1 116 ? 20.400 -39.674 -0.382 1.00 87.46 116 TYR A C 1
ATOM 825 O O . TYR A 1 116 ? 19.248 -40.000 -0.661 1.00 86.20 116 TYR A O 1
ATOM 834 N N . MET A 1 117 ? 20.877 -38.421 -0.487 1.00 80.28 117 MET A N 1
ATOM 835 C CA . MET A 1 117 ? 20.190 -37.205 -0.909 1.00 78.87 117 MET A CA 1
ATOM 836 C C . MET A 1 117 ? 19.448 -37.427 -2.247 1.00 81.82 117 MET A C 1
ATOM 837 O O . MET A 1 117 ? 18.253 -37.141 -2.332 1.00 80.74 117 MET A O 1
ATOM 842 N N . ALA A 1 118 ? 20.137 -38.017 -3.243 1.00 78.00 118 ALA A N 1
ATOM 843 C CA . ALA A 1 118 ? 19.582 -38.328 -4.563 1.00 77.13 118 ALA A CA 1
ATOM 844 C C . ALA A 1 118 ? 18.445 -39.352 -4.528 1.00 78.96 118 ALA A C 1
ATOM 845 O O . ALA A 1 118 ? 17.475 -39.199 -5.272 1.00 80.16 118 ALA A O 1
ATOM 847 N N . ALA A 1 119 ? 18.552 -40.384 -3.663 1.00 72.26 119 ALA A N 1
ATOM 848 C CA . ALA A 1 119 ? 17.537 -41.437 -3.499 1.00 69.87 119 ALA A CA 1
ATOM 849 C C . ALA A 1 119 ? 16.276 -40.926 -2.796 1.00 69.68 119 ALA A C 1
ATOM 850 O O . ALA A 1 119 ? 15.195 -41.457 -3.054 1.00 69.90 119 ALA A O 1
ATOM 852 N N . TYR A 1 120 ? 16.418 -39.931 -1.885 1.00 62.10 120 TYR A N 1
ATOM 853 C CA . TYR A 1 120 ? 15.288 -39.323 -1.167 1.00 60.24 120 TYR A CA 1
ATOM 854 C C . TYR A 1 120 ? 14.465 -38.476 -2.142 1.00 64.23 120 TYR A C 1
ATOM 855 O O . TYR A 1 120 ? 13.238 -38.563 -2.140 1.00 62.86 120 TYR A O 1
ATOM 864 N N . ILE A 1 121 ? 15.157 -37.650 -2.962 1.00 61.21 121 ILE A N 1
ATOM 865 C CA . ILE A 1 121 ? 14.577 -36.796 -4.002 1.00 60.98 121 ILE A CA 1
ATOM 866 C C . ILE A 1 121 ? 13.799 -37.698 -4.980 1.00 66.84 121 ILE A C 1
ATOM 867 O O . ILE A 1 121 ? 12.628 -37.429 -5.260 1.00 65.64 121 ILE A O 1
ATOM 872 N N . GLU A 1 122 ? 14.428 -38.809 -5.412 1.00 66.56 122 GLU A N 1
ATOM 873 C CA . GLU A 1 122 ? 13.836 -39.790 -6.324 1.00 68.26 122 GLU A CA 1
ATOM 874 C C . GLU A 1 122 ? 12.637 -40.503 -5.742 1.00 73.60 122 GLU A C 1
ATOM 875 O O . GLU A 1 122 ? 11.635 -40.652 -6.446 1.00 74.31 122 GLU A O 1
ATOM 881 N N . ASN A 1 123 ? 12.713 -40.928 -4.460 1.00 68.55 123 ASN A N 1
ATOM 882 C CA . ASN A 1 123 ? 11.594 -41.597 -3.800 1.00 67.94 123 ASN A CA 1
ATOM 883 C C . ASN A 1 123 ? 10.406 -40.648 -3.714 1.00 69.42 123 ASN A C 1
ATOM 884 O O . ASN A 1 123 ? 9.283 -41.057 -4.012 1.00 69.48 123 ASN A O 1
ATOM 889 N N . ALA A 1 124 ? 10.664 -39.371 -3.353 1.00 63.97 124 ALA A N 1
ATOM 890 C CA . ALA A 1 124 ? 9.640 -38.332 -3.260 1.00 63.05 124 ALA A CA 1
ATOM 891 C C . ALA A 1 124 ? 9.033 -38.006 -4.637 1.00 66.54 124 ALA A C 1
ATOM 892 O O . ALA A 1 124 ? 7.832 -37.738 -4.713 1.00 64.82 124 ALA A O 1
ATOM 894 N N . LYS A 1 125 ? 9.856 -38.034 -5.708 1.00 63.68 125 LYS A N 1
ATOM 895 C CA . LYS A 1 125 ? 9.415 -37.779 -7.087 1.00 64.98 125 LYS A CA 1
ATOM 896 C C . LYS A 1 125 ? 8.286 -38.761 -7.479 1.00 72.57 125 LYS A C 1
ATOM 897 O O . LYS A 1 125 ? 7.275 -38.334 -8.043 1.00 73.22 125 LYS A O 1
ATOM 903 N N . GLN A 1 126 ? 8.447 -40.057 -7.128 1.00 70.46 126 GLN A N 1
ATOM 904 C CA . GLN A 1 126 ? 7.473 -41.125 -7.382 1.00 71.68 126 GLN A CA 1
ATOM 905 C C . GLN A 1 126 ? 6.080 -40.761 -6.873 1.00 77.13 126 GLN A C 1
ATOM 906 O O . GLN A 1 126 ? 5.124 -40.866 -7.639 1.00 79.13 126 GLN A O 1
ATOM 912 N N . VAL A 1 127 ? 5.965 -40.273 -5.620 1.00 71.80 127 VAL A N 1
ATOM 913 C CA . VAL A 1 127 ? 4.672 -39.854 -5.054 1.00 70.00 127 VAL A CA 1
ATOM 914 C C . VAL A 1 127 ? 4.276 -38.426 -5.508 1.00 69.52 127 VAL A C 1
ATOM 915 O O . VAL A 1 127 ? 3.298 -37.869 -5.010 1.00 68.95 127 VAL A O 1
ATOM 919 N N . GLY A 1 128 ? 5.020 -37.872 -6.462 1.00 64.41 128 GLY A N 1
ATOM 920 C CA . GLY A 1 128 ? 4.772 -36.544 -7.018 1.00 63.37 128 GLY A CA 1
ATOM 921 C C . GLY A 1 128 ? 5.128 -35.388 -6.104 1.00 65.30 128 GLY A C 1
ATOM 922 O O . GLY A 1 128 ? 4.496 -34.334 -6.183 1.00 64.07 128 GLY A O 1
ATOM 923 N N . ARG A 1 129 ? 6.150 -35.580 -5.230 1.00 60.74 129 ARG A N 1
ATOM 924 C CA . ARG A 1 129 ? 6.645 -34.572 -4.285 1.00 59.91 129 ARG A CA 1
ATOM 925 C C . ARG A 1 129 ? 7.944 -33.966 -4.780 1.00 59.85 129 ARG A C 1
ATOM 926 O O . ARG A 1 129 ? 8.865 -34.688 -5.143 1.00 60.07 129 ARG A O 1
ATOM 934 N N . LEU A 1 130 ? 8.004 -32.647 -4.816 1.00 55.19 130 LEU A N 1
ATOM 935 C CA . LEU A 1 130 ? 9.190 -31.912 -5.231 1.00 54.84 130 LEU A CA 1
ATOM 936 C C . LEU A 1 130 ? 9.963 -31.538 -3.940 1.00 55.58 130 LEU A C 1
ATOM 937 O O . LEU A 1 130 ? 9.439 -30.837 -3.089 1.00 54.76 130 LEU A O 1
ATOM 942 N N . GLU A 1 131 ? 11.181 -32.054 -3.798 1.00 52.38 131 GLU A N 1
ATOM 943 C CA . GLU A 1 131 ? 12.064 -31.750 -2.662 1.00 51.88 131 GLU A CA 1
ATOM 944 C C . GLU A 1 131 ? 13.522 -31.859 -3.044 1.00 56.20 131 GLU A C 1
ATOM 945 O O . GLU A 1 131 ? 13.891 -32.645 -3.911 1.00 55.49 131 GLU A O 1
ATOM 951 N N . ASN A 1 132 ? 14.351 -31.085 -2.363 1.00 53.34 132 ASN A N 1
ATOM 952 C CA . ASN A 1 132 ? 15.800 -31.092 -2.554 1.00 52.95 132 ASN A CA 1
ATOM 953 C C . ASN A 1 132 ? 16.426 -30.702 -1.203 1.00 54.70 132 ASN A C 1
ATOM 954 O O . ASN A 1 132 ? 15.696 -30.323 -0.286 1.00 52.63 132 ASN A O 1
ATOM 959 N N . ALA A 1 133 ? 17.764 -30.741 -1.100 1.00 50.89 133 ALA A N 1
ATOM 960 C CA . ALA A 1 133 ? 18.519 -30.342 0.112 1.00 50.40 133 ALA A CA 1
ATOM 961 C C . ALA A 1 133 ? 18.160 -28.934 0.481 1.00 50.69 133 ALA A C 1
ATOM 962 O O . ALA A 1 133 ? 18.329 -28.065 -0.354 1.00 53.12 133 ALA A O 1
ATOM 964 N N . ILE A 1 134 ? 17.609 -28.697 1.684 1.00 43.57 134 ILE A N 1
ATOM 965 C CA . ILE A 1 134 ? 17.223 -27.327 2.079 1.00 43.03 134 ILE A CA 1
ATOM 966 C C . ILE A 1 134 ? 18.045 -26.805 3.297 1.00 43.80 134 ILE A C 1
ATOM 967 O O . ILE A 1 134 ? 17.977 -25.627 3.625 1.00 44.15 134 ILE A O 1
ATOM 972 N N . GLY A 1 135 ? 18.744 -27.705 3.985 1.00 38.94 135 GLY A N 1
ATOM 973 C CA . GLY A 1 135 ? 19.496 -27.332 5.166 1.00 39.60 135 GLY A CA 1
ATOM 974 C C . GLY A 1 135 ? 20.093 -28.491 5.922 1.00 45.05 135 GLY A C 1
ATOM 975 O O . GLY A 1 135 ? 20.136 -29.615 5.423 1.00 45.41 135 GLY A O 1
ATOM 976 N N . TRP A 1 136 ? 20.611 -28.183 7.120 1.00 43.94 136 TRP A N 1
ATOM 977 C CA . TRP A 1 136 ? 21.181 -29.135 8.066 1.00 42.01 136 TRP A CA 1
ATOM 978 C C . TRP A 1 136 ? 20.565 -28.940 9.439 1.00 40.98 136 TRP A C 1
ATOM 979 O O . TRP A 1 136 ? 20.173 -27.842 9.820 1.00 38.38 136 TRP A O 1
ATOM 990 N N . TYR A 1 137 ? 20.493 -30.043 10.208 1.00 36.30 137 TYR A N 1
ATOM 991 C CA . TYR A 1 137 ? 20.011 -29.983 11.581 1.00 36.47 137 TYR A CA 1
ATOM 992 C C . TYR A 1 137 ? 21.069 -30.580 12.493 1.00 39.96 137 TYR A C 1
ATOM 993 O O . TYR A 1 137 ? 21.879 -31.380 12.033 1.00 40.76 137 TYR A O 1
ATOM 1002 N N . HIS A 1 138 ? 21.033 -30.202 13.773 1.00 38.37 138 HIS A N 1
ATOM 1003 C CA . HIS A 1 138 ? 21.916 -30.726 14.795 1.00 39.28 138 HIS A CA 1
ATOM 1004 C C . HIS A 1 138 ? 21.365 -30.444 16.169 1.00 40.81 138 HIS A C 1
ATOM 1005 O O . HIS A 1 138 ? 20.494 -29.598 16.350 1.00 39.06 138 HIS A O 1
ATOM 1012 N N . SER A 1 139 ? 21.825 -31.222 17.146 1.00 37.92 139 SER A N 1
ATOM 1013 C CA . SER A 1 139 ? 21.345 -31.116 18.516 1.00 38.71 139 SER A CA 1
ATOM 1014 C C . SER A 1 139 ? 22.343 -30.430 19.489 1.00 45.44 139 SER A C 1
ATOM 1015 O O . SER A 1 139 ? 23.556 -30.474 19.279 1.00 42.64 139 SER A O 1
ATOM 1018 N N . HIS A 1 140 ? 21.775 -29.756 20.528 1.00 44.23 140 HIS A N 1
ATOM 1019 C CA . HIS A 1 140 ? 22.461 -29.109 21.664 1.00 44.21 140 HIS A CA 1
ATOM 1020 C C . HIS A 1 140 ? 21.846 -29.780 22.911 1.00 44.41 140 HIS A C 1
ATOM 1021 O O . HIS A 1 140 ? 20.886 -29.223 23.471 1.00 41.64 140 HIS A O 1
ATOM 1028 N N . PRO A 1 141 ? 22.239 -31.030 23.249 1.00 42.61 141 PRO A N 1
ATOM 1029 C CA . PRO A 1 141 ? 21.579 -31.709 24.383 1.00 45.15 141 PRO A CA 1
ATOM 1030 C C . PRO A 1 141 ? 21.757 -30.994 25.723 1.00 52.32 141 PRO A C 1
ATOM 1031 O O . PRO A 1 141 ? 22.833 -31.007 26.303 1.00 52.57 141 PRO A O 1
ATOM 1035 N N . GLY A 1 142 ? 20.716 -30.291 26.130 1.00 53.95 142 GLY A N 1
ATOM 1036 C CA . GLY A 1 142 ? 20.659 -29.574 27.400 1.00 56.87 142 GLY A CA 1
ATOM 1037 C C . GLY A 1 142 ? 20.973 -28.093 27.422 1.00 64.42 142 GLY A C 1
ATOM 1038 O O . GLY A 1 142 ? 20.680 -27.455 28.436 1.00 67.94 142 GLY A O 1
ATOM 1039 N N . TYR A 1 143 ? 21.564 -27.512 26.343 1.00 57.84 143 TYR A N 1
ATOM 1040 C CA . TYR A 1 143 ? 21.914 -26.084 26.423 1.00 55.68 143 TYR A CA 1
ATOM 1041 C C . TYR A 1 143 ? 21.065 -25.103 25.568 1.00 59.02 143 TYR A C 1
ATOM 1042 O O . TYR A 1 143 ? 21.302 -23.896 25.647 1.00 59.54 143 TYR A O 1
ATOM 1051 N N . GLY A 1 144 ? 20.068 -25.578 24.829 1.00 52.08 144 GLY A N 1
ATOM 1052 C CA . GLY A 1 144 ? 19.203 -24.659 24.093 1.00 50.98 144 GLY A CA 1
ATOM 1053 C C . GLY A 1 144 ? 19.476 -24.511 22.603 1.00 51.84 144 GLY A C 1
ATOM 1054 O O . GLY A 1 144 ? 20.417 -25.094 22.067 1.00 49.63 144 GLY A O 1
ATOM 1055 N N . CYS A 1 145 ? 18.605 -23.760 21.931 1.00 47.89 145 CYS A N 1
ATOM 1056 C CA . CYS A 1 145 ? 18.629 -23.574 20.479 1.00 48.05 145 CYS A CA 1
ATOM 1057 C C . CYS A 1 145 ? 19.157 -22.229 20.089 1.00 51.97 145 CYS A C 1
ATOM 1058 O O . CYS A 1 145 ? 18.517 -21.205 20.336 1.00 53.79 145 CYS A O 1
ATOM 1061 N N . TRP A 1 146 ? 20.349 -22.246 19.533 1.00 47.74 146 TRP A N 1
ATOM 1062 C CA . TRP A 1 146 ? 21.118 -21.072 19.105 1.00 48.79 146 TRP A CA 1
ATOM 1063 C C . TRP A 1 146 ? 22.300 -21.604 18.318 1.00 49.40 146 TRP A C 1
ATOM 1064 O O . TRP A 1 146 ? 22.427 -22.827 18.178 1.00 44.74 146 TRP A O 1
ATOM 1075 N N . LEU A 1 147 ? 23.149 -20.705 17.776 1.00 45.68 147 LEU A N 1
ATOM 1076 C CA . LEU A 1 147 ? 24.306 -21.131 17.027 1.00 45.93 147 LEU A CA 1
ATOM 1077 C C . LEU A 1 147 ? 25.589 -20.737 17.743 1.00 52.89 147 LEU A C 1
ATOM 1078 O O . LEU A 1 147 ? 25.812 -19.559 18.059 1.00 54.08 147 LEU A O 1
ATOM 1083 N N . SER A 1 148 ? 26.453 -21.712 17.943 1.00 49.25 148 SER A N 1
ATOM 1084 C CA . SER A 1 148 ? 27.747 -21.485 18.530 1.00 50.65 148 SER A CA 1
ATOM 1085 C C . SER A 1 148 ? 28.590 -20.719 17.477 1.00 60.19 148 SER A C 1
ATOM 1086 O O . SER A 1 148 ? 28.200 -20.638 16.299 1.00 59.57 148 SER A O 1
ATOM 1089 N N . GLY A 1 149 ? 29.721 -20.161 17.913 1.00 57.31 149 GLY A N 1
ATOM 1090 C CA . GLY A 1 149 ? 30.662 -19.489 17.028 1.00 56.00 149 GLY A CA 1
ATOM 1091 C C . GLY A 1 149 ? 31.031 -20.367 15.853 1.00 58.00 149 GLY A C 1
ATOM 1092 O O . GLY A 1 149 ? 30.986 -19.891 14.724 1.00 58.85 149 GLY A O 1
ATOM 1093 N N . ILE A 1 150 ? 31.330 -21.671 16.094 1.00 54.07 150 ILE A N 1
ATOM 1094 C CA . ILE A 1 150 ? 31.643 -22.686 15.061 1.00 55.07 150 ILE A CA 1
ATOM 1095 C C . ILE A 1 150 ? 30.426 -22.890 14.122 1.00 59.38 150 ILE A C 1
ATOM 1096 O O . ILE A 1 150 ? 30.609 -23.205 12.941 1.00 60.46 150 ILE A O 1
ATOM 1101 N N . ASP A 1 151 ? 29.195 -22.782 14.671 1.00 52.36 151 ASP A N 1
ATOM 1102 C CA . ASP A 1 151 ? 27.965 -22.968 13.907 1.00 51.06 151 ASP A CA 1
ATOM 1103 C C . ASP A 1 151 ? 27.746 -21.808 12.961 1.00 55.32 151 ASP A C 1
ATOM 1104 O O . ASP A 1 151 ? 27.215 -22.030 11.868 1.00 53.74 151 ASP A O 1
ATOM 1109 N N . VAL A 1 152 ? 28.060 -20.570 13.428 1.00 53.91 152 VAL A N 1
ATOM 1110 C CA . VAL A 1 152 ? 27.922 -19.317 12.676 1.00 55.10 152 VAL A CA 1
ATOM 1111 C C . VAL A 1 152 ? 28.911 -19.319 11.520 1.00 61.39 152 VAL A C 1
ATOM 1112 O O . VAL A 1 152 ? 28.512 -19.032 10.395 1.00 62.92 152 VAL A O 1
ATOM 1116 N N . SER A 1 153 ? 30.160 -19.729 11.760 1.00 58.25 153 SER A N 1
ATOM 1117 C CA . SER A 1 153 ? 31.132 -19.852 10.681 1.00 58.26 153 SER A CA 1
ATOM 1118 C C . SER A 1 153 ? 30.664 -20.904 9.666 1.00 61.66 153 SER A C 1
ATOM 1119 O O . SER A 1 153 ? 30.770 -20.669 8.447 1.00 61.04 153 SER A O 1
ATOM 1122 N N . THR A 1 154 ? 30.096 -22.036 10.158 1.00 56.48 154 THR A N 1
ATOM 1123 C CA . THR A 1 154 ? 29.566 -23.110 9.300 1.00 55.41 154 THR A CA 1
ATOM 1124 C C . THR A 1 154 ? 28.389 -22.608 8.449 1.00 60.71 154 THR A C 1
ATOM 1125 O O . THR A 1 154 ? 28.392 -22.810 7.239 1.00 61.80 154 THR A O 1
ATOM 1129 N N . GLN A 1 155 ? 27.407 -21.949 9.079 1.00 57.84 155 GLN A N 1
ATOM 1130 C CA . GLN A 1 155 ? 26.212 -21.478 8.398 1.00 57.93 155 GLN A CA 1
ATOM 1131 C C . GLN A 1 155 ? 26.499 -20.310 7.419 1.00 64.73 155 GLN A C 1
ATOM 1132 O O . GLN A 1 155 ? 25.783 -20.184 6.424 1.00 63.70 155 GLN A O 1
ATOM 1138 N N . MET A 1 156 ? 27.549 -19.494 7.672 1.00 61.98 156 MET A N 1
ATOM 1139 C CA . MET A 1 156 ? 27.939 -18.394 6.765 1.00 61.31 156 MET A CA 1
ATOM 1140 C C . MET A 1 156 ? 28.478 -18.993 5.456 1.00 62.98 156 MET A C 1
ATOM 1141 O O . MET A 1 156 ? 28.110 -18.551 4.365 1.00 62.39 156 MET A O 1
ATOM 1146 N N . LEU A 1 157 ? 29.286 -20.063 5.586 1.00 58.40 157 LEU A N 1
ATOM 1147 C CA . LEU A 1 157 ? 29.853 -20.794 4.466 1.00 58.61 157 LEU A CA 1
ATOM 1148 C C . LEU A 1 157 ? 28.763 -21.532 3.692 1.00 64.05 157 LEU A C 1
ATOM 114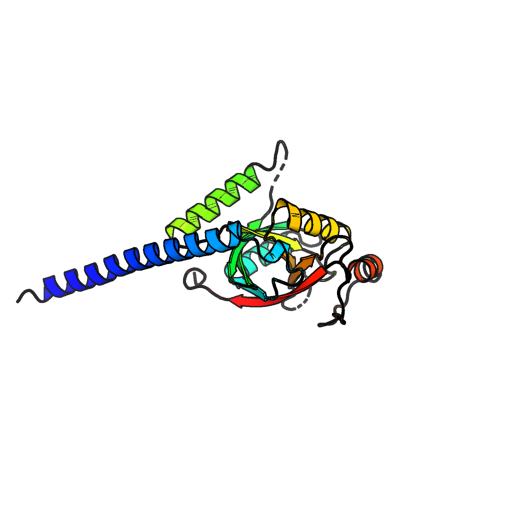9 O O . LEU A 1 157 ? 28.814 -21.582 2.455 1.00 64.37 157 LEU A O 1
ATOM 1154 N N . ASN A 1 158 ? 27.768 -22.100 4.427 1.00 57.71 158 ASN A N 1
ATOM 1155 C CA . ASN A 1 158 ? 26.611 -22.800 3.869 1.00 55.47 158 ASN A CA 1
ATOM 1156 C C . ASN A 1 158 ? 25.779 -21.794 3.069 1.00 54.67 158 ASN A C 1
ATOM 1157 O O . ASN A 1 158 ? 25.392 -22.097 1.955 1.00 53.70 158 ASN A O 1
ATOM 1162 N N . GLN A 1 159 ? 25.567 -20.584 3.591 1.00 50.55 159 GLN A N 1
ATOM 1163 C CA . GLN A 1 159 ? 24.801 -19.563 2.881 1.00 51.03 159 GLN A CA 1
ATOM 1164 C C . GLN A 1 159 ? 25.600 -18.856 1.751 1.00 60.30 159 GLN A C 1
ATOM 1165 O O . GLN A 1 159 ? 25.185 -17.802 1.254 1.00 59.20 159 GLN A O 1
ATOM 1171 N N . GLN A 1 160 ? 26.704 -19.493 1.320 1.00 60.47 160 GLN A N 1
ATOM 1172 C CA . GLN A 1 160 ? 27.573 -19.079 0.224 1.00 62.09 160 GLN A CA 1
ATOM 1173 C C . GLN A 1 160 ? 27.572 -20.214 -0.788 1.00 68.19 160 GLN A C 1
ATOM 1174 O O . GLN A 1 160 ? 27.077 -20.033 -1.902 1.00 70.74 160 GLN A O 1
ATOM 1180 N N . PHE A 1 161 ? 28.056 -21.404 -0.379 1.00 61.86 161 PHE A N 1
ATOM 1181 C CA . PHE A 1 161 ? 28.196 -22.582 -1.227 1.00 61.22 161 PHE A CA 1
ATOM 1182 C C . PHE A 1 161 ? 26.959 -23.491 -1.330 1.00 67.84 161 PHE A C 1
ATOM 1183 O O . PHE A 1 161 ? 26.804 -24.157 -2.354 1.00 70.01 161 PHE A O 1
ATOM 1191 N N . GLN A 1 162 ? 26.110 -23.571 -0.285 1.00 60.83 162 GLN A N 1
ATOM 1192 C CA . GLN A 1 162 ? 24.951 -24.482 -0.291 1.00 58.46 162 GLN A CA 1
ATOM 1193 C C . GLN A 1 162 ? 23.605 -23.780 -0.461 1.00 57.32 162 GLN A C 1
ATOM 1194 O O . GLN A 1 162 ? 22.567 -24.439 -0.448 1.00 59.43 162 GLN A O 1
ATOM 1200 N N . GLU A 1 163 ? 23.615 -22.461 -0.593 1.00 51.30 163 GLU A N 1
ATOM 1201 C CA . GLU A 1 163 ? 22.444 -21.594 -0.661 1.00 52.37 163 GLU A CA 1
ATOM 1202 C C . GLU A 1 163 ? 21.347 -22.047 -1.657 1.00 58.18 163 GLU A C 1
ATOM 1203 O O . GLU A 1 163 ? 21.705 -22.471 -2.755 1.00 59.82 163 GLU A O 1
ATOM 1209 N N . PRO A 1 164 ? 20.022 -21.970 -1.340 1.00 53.16 164 PRO A N 1
ATOM 1210 C CA . PRO A 1 164 ? 19.405 -21.624 -0.041 1.00 51.95 164 PRO A CA 1
ATOM 1211 C C . PRO A 1 164 ? 19.572 -22.783 0.978 1.00 52.55 164 PRO A C 1
ATOM 1212 O O . PRO A 1 164 ? 19.396 -23.948 0.631 1.00 50.20 164 PRO A O 1
ATOM 1216 N N . PHE A 1 165 ? 20.034 -22.463 2.199 1.00 47.76 165 PHE A N 1
ATOM 1217 C CA . PHE A 1 165 ? 20.313 -23.441 3.264 1.00 45.26 165 PHE A CA 1
ATOM 1218 C C . PHE A 1 165 ? 19.942 -22.879 4.596 1.00 49.78 165 PHE A C 1
ATOM 1219 O O . PHE A 1 165 ? 20.317 -21.752 4.909 1.00 49.91 165 PHE A O 1
ATOM 1227 N N . VAL A 1 166 ? 19.182 -23.653 5.389 1.00 46.21 166 VAL A N 1
ATOM 1228 C CA . VAL A 1 166 ? 18.763 -23.254 6.741 1.00 45.16 166 VAL A CA 1
ATOM 1229 C C . VAL A 1 166 ? 19.512 -24.127 7.796 1.00 47.39 166 VAL A C 1
ATOM 1230 O O . VAL A 1 166 ? 19.985 -25.230 7.475 1.00 47.62 166 VAL A O 1
ATOM 1234 N N . ALA A 1 167 ? 19.680 -23.585 9.014 1.00 43.85 167 ALA A N 1
ATOM 1235 C CA . ALA A 1 167 ? 20.295 -24.287 10.142 1.00 43.58 167 ALA A CA 1
ATOM 1236 C C . ALA A 1 167 ? 19.246 -24.529 11.253 1.00 44.79 167 ALA A C 1
ATOM 1237 O O . ALA A 1 167 ? 18.757 -23.599 11.888 1.00 45.76 167 ALA A O 1
ATOM 1239 N N . VAL A 1 168 ? 18.854 -25.799 11.428 1.00 39.16 168 VAL A N 1
ATOM 1240 C CA . VAL A 1 168 ? 17.935 -26.157 12.498 1.00 37.65 168 VAL A CA 1
ATOM 1241 C C . VAL A 1 168 ? 18.738 -26.690 13.710 1.00 41.65 168 VAL A C 1
ATOM 1242 O O . VAL A 1 168 ? 19.697 -27.447 13.521 1.00 40.48 168 VAL A O 1
ATOM 1246 N N . VAL A 1 169 ? 18.373 -26.243 14.920 1.00 40.75 169 VAL A N 1
ATOM 1247 C CA . VAL A 1 169 ? 18.992 -26.699 16.189 1.00 42.80 169 VAL A CA 1
ATOM 1248 C C . VAL A 1 169 ? 17.853 -27.229 17.065 1.00 48.08 169 VAL A C 1
ATOM 1249 O O . VAL A 1 169 ? 16.872 -26.513 17.267 1.00 47.44 169 VAL A O 1
ATOM 1253 N N . ILE A 1 170 ? 17.999 -28.469 17.571 1.00 46.28 170 ILE A N 1
ATOM 1254 C CA . ILE A 1 170 ? 17.054 -29.172 18.459 1.00 46.69 170 ILE A CA 1
ATOM 1255 C C . ILE A 1 170 ? 17.710 -29.447 19.824 1.00 48.31 170 ILE A C 1
ATOM 1256 O O . ILE A 1 170 ? 18.857 -29.871 19.878 1.00 45.90 170 ILE A O 1
ATOM 1261 N N . ASP A 1 171 ? 16.983 -29.189 20.925 1.00 45.83 171 ASP A N 1
ATOM 1262 C CA . ASP A 1 171 ? 17.425 -29.543 22.277 1.00 45.60 171 ASP A CA 1
ATOM 1263 C C . ASP A 1 171 ? 16.458 -30.670 22.702 1.00 46.94 171 ASP A C 1
ATOM 1264 O O . ASP A 1 171 ? 15.267 -30.416 22.935 1.00 46.37 171 ASP A O 1
ATOM 1269 N N . PRO A 1 172 ? 16.922 -31.929 22.611 1.00 41.82 172 PRO A N 1
ATOM 1270 C CA . PRO A 1 172 ? 16.032 -33.084 22.898 1.00 43.12 172 PRO A CA 1
ATOM 1271 C C . PRO A 1 172 ? 15.784 -33.366 24.399 1.00 53.47 172 PRO A C 1
ATOM 1272 O O . PRO A 1 172 ? 15.019 -34.281 24.727 1.00 53.23 172 PRO A O 1
ATOM 1276 N N . THR A 1 173 ? 16.473 -32.645 25.291 1.00 53.86 173 THR A N 1
ATOM 1277 C CA . THR A 1 173 ? 16.384 -32.855 26.742 1.00 56.64 173 THR A CA 1
ATOM 1278 C C . THR A 1 173 ? 15.272 -32.024 27.387 1.00 69.30 173 THR A C 1
ATOM 1279 O O . THR A 1 173 ? 14.435 -32.590 28.107 1.00 70.75 173 THR A O 1
ATOM 1283 N N . ARG A 1 174 ? 15.259 -30.685 27.145 1.00 67.98 174 ARG A N 1
ATOM 1284 C CA . ARG A 1 174 ? 14.219 -29.803 27.691 1.00 115.81 174 ARG A CA 1
ATOM 1285 C C . ARG A 1 174 ? 13.022 -29.667 26.755 1.00 154.39 174 ARG A C 1
ATOM 1286 O O . ARG A 1 174 ? 11.922 -30.089 27.108 1.00 120.23 174 ARG A O 1
ATOM 1294 N N . LYS A 1 180 ? 9.466 -27.295 26.193 1.00 84.84 180 LYS A N 1
ATOM 1295 C CA . LYS A 1 180 ? 8.812 -28.446 25.568 1.00 84.25 180 LYS A CA 1
ATOM 1296 C C . LYS A 1 180 ? 9.349 -28.616 24.107 1.00 84.98 180 LYS A C 1
ATOM 1297 O O . LYS A 1 180 ? 10.433 -29.192 23.931 1.00 83.91 180 LYS A O 1
ATOM 1303 N N . VAL A 1 181 ? 8.640 -28.072 23.079 1.00 79.17 181 VAL A N 1
ATOM 1304 C CA . VAL A 1 181 ? 9.107 -28.122 21.679 1.00 76.56 181 VAL A CA 1
ATOM 1305 C C . VAL A 1 181 ? 10.219 -27.088 21.528 1.00 74.37 181 VAL A C 1
ATOM 1306 O O . VAL A 1 181 ? 9.972 -25.904 21.261 1.00 75.16 181 VAL A O 1
ATOM 1310 N N . ASN A 1 182 ? 11.447 -27.573 21.775 1.00 63.94 182 ASN A N 1
ATOM 1311 C CA . ASN A 1 182 ? 12.708 -26.851 21.773 1.00 60.71 182 ASN A CA 1
ATOM 1312 C C . ASN A 1 182 ? 13.489 -27.011 20.448 1.00 56.25 182 ASN A C 1
ATOM 1313 O O . ASN A 1 182 ? 14.457 -27.770 20.348 1.00 52.39 182 ASN A O 1
ATOM 1318 N N . LEU A 1 183 ? 13.043 -26.286 19.434 1.00 50.26 183 LEU A N 1
ATOM 1319 C CA . LEU A 1 183 ? 13.654 -26.280 18.109 1.00 48.94 183 LEU A CA 1
ATOM 1320 C C . LEU A 1 183 ? 13.789 -24.822 17.641 1.00 55.05 183 LEU A C 1
ATOM 1321 O O . LEU A 1 183 ? 12.905 -24.006 17.899 1.00 57.10 183 LEU A O 1
ATOM 1326 N N . GLY A 1 184 ? 14.913 -24.509 17.005 1.00 51.43 184 GLY A N 1
ATOM 1327 C CA . GLY A 1 184 ? 15.186 -23.203 16.404 1.00 49.80 184 GLY A CA 1
ATOM 1328 C C . GLY A 1 184 ? 15.586 -23.376 14.951 1.00 50.92 184 GLY A C 1
ATOM 1329 O O . GLY A 1 184 ? 16.241 -24.360 14.613 1.00 48.24 184 GLY A O 1
ATOM 1330 N N . ALA A 1 185 ? 15.177 -22.440 14.085 1.00 48.37 185 ALA A N 1
ATOM 1331 C CA . ALA A 1 185 ? 15.512 -22.413 12.663 1.00 49.36 185 ALA A CA 1
ATOM 1332 C C . ALA A 1 185 ? 16.240 -21.092 12.457 1.00 53.60 185 ALA A C 1
ATOM 1333 O O . ALA A 1 185 ? 15.730 -20.056 12.876 1.00 52.91 185 ALA A O 1
ATOM 1335 N N . PHE A 1 186 ? 17.471 -21.131 11.928 1.00 50.59 186 PHE A N 1
ATOM 1336 C CA . PHE A 1 186 ? 18.257 -19.897 11.804 1.00 50.94 186 PHE A CA 1
ATOM 1337 C C . PHE A 1 186 ? 18.946 -19.688 10.466 1.00 54.19 186 PHE A C 1
ATOM 1338 O O . PHE A 1 186 ? 19.281 -20.633 9.752 1.00 52.28 186 PHE A O 1
ATOM 1346 N N . ARG A 1 187 ? 19.20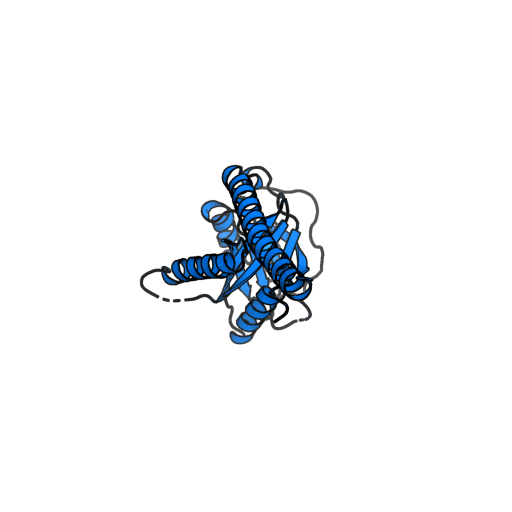9 -18.402 10.186 1.00 54.39 187 ARG A N 1
ATOM 1347 C CA . ARG A 1 187 ? 19.910 -17.901 9.008 1.00 54.39 187 ARG A CA 1
ATOM 1348 C C . ARG A 1 187 ? 20.970 -16.930 9.466 1.00 56.99 187 ARG A C 1
ATOM 1349 O O . ARG A 1 187 ? 20.658 -15.972 10.168 1.00 54.71 187 ARG A O 1
ATOM 1357 N N . THR A 1 188 ? 22.218 -17.182 9.080 1.00 56.69 188 THR A N 1
ATOM 1358 C CA . THR A 1 188 ? 23.304 -16.268 9.395 1.00 58.32 188 THR A CA 1
ATOM 1359 C C . THR A 1 188 ? 23.227 -15.020 8.500 1.00 67.06 188 THR A C 1
ATOM 1360 O O . THR A 1 188 ? 22.687 -15.088 7.387 1.00 66.43 188 THR A O 1
ATOM 1364 N N . TYR A 1 189 ? 23.743 -13.882 9.002 1.00 65.01 189 TYR A N 1
ATOM 1365 C CA . TYR A 1 189 ? 23.855 -12.650 8.227 1.00 65.03 189 TYR A CA 1
ATOM 1366 C C . TYR A 1 189 ? 25.229 -12.708 7.573 1.00 73.82 189 TYR A C 1
ATOM 1367 O O . TYR A 1 189 ? 26.105 -13.377 8.123 1.00 73.46 189 TYR A O 1
ATOM 1376 N N . PRO A 1 190 ? 25.472 -12.041 6.418 1.00 74.35 190 PRO A N 1
ATOM 1377 C CA . PRO A 1 190 ? 26.820 -12.108 5.812 1.00 75.63 190 PRO A CA 1
ATOM 1378 C C . PRO A 1 190 ? 27.894 -11.328 6.587 1.00 82.27 190 PRO A C 1
ATOM 1379 O O . PRO A 1 190 ? 27.572 -10.353 7.265 1.00 81.34 190 PRO A O 1
ATOM 1383 N N . LYS A 1 191 ? 29.170 -11.776 6.492 1.00 82.91 191 LYS A N 1
ATOM 1384 C CA . LYS A 1 191 ? 30.322 -11.153 7.161 1.00 84.81 191 LYS A CA 1
ATOM 1385 C C . LYS A 1 191 ? 30.384 -9.638 6.926 1.00 91.46 191 LYS A C 1
ATOM 1386 O O . LYS A 1 191 ? 30.442 -9.173 5.781 1.00 90.35 191 LYS A O 1
ATOM 1392 N N . GLY A 1 192 ? 30.282 -8.896 8.023 1.00 90.96 192 GLY A N 1
ATOM 1393 C CA . GLY A 1 192 ? 30.288 -7.440 8.014 1.00 92.41 192 GLY A CA 1
ATOM 1394 C C . GLY A 1 192 ? 28.916 -6.796 8.005 1.00 100.16 192 GLY A C 1
ATOM 1395 O O . GLY A 1 192 ? 28.830 -5.572 8.131 1.00 100.49 192 GLY A O 1
ATOM 1396 N N . TYR A 1 193 ? 27.830 -7.594 7.858 1.00 98.31 193 TYR A N 1
ATOM 1397 C CA . TYR A 1 193 ? 26.481 -7.026 7.833 1.00 98.91 193 TYR A CA 1
ATOM 1398 C C . TYR A 1 193 ? 25.977 -6.652 9.226 1.00 104.93 193 TYR A C 1
ATOM 1399 O O . TYR A 1 193 ? 25.754 -7.518 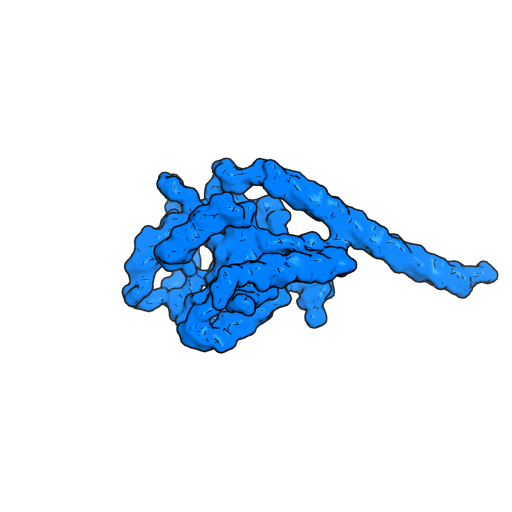10.075 1.00 104.82 193 TYR A O 1
ATOM 1408 N N . LYS A 1 194 ? 25.785 -5.352 9.436 1.00 103.15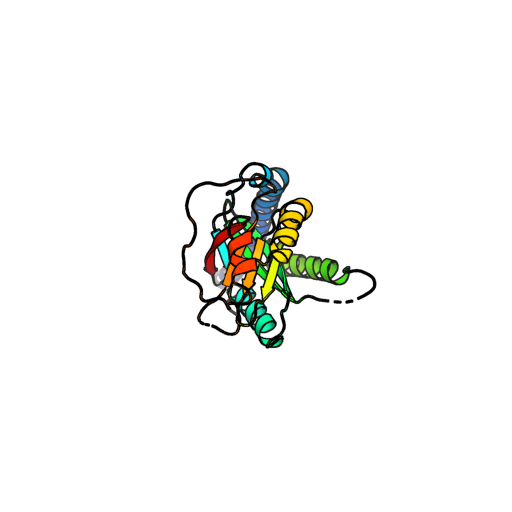 194 LYS A N 1
ATOM 1409 C CA . LYS A 1 194 ? 25.279 -4.816 10.685 1.00 103.93 194 LYS A CA 1
ATOM 1410 C C . LYS A 1 194 ? 23.774 -4.505 10.540 1.00 110.00 194 LYS A C 1
ATOM 1411 O O . LYS A 1 194 ? 23.406 -3.567 9.824 1.00 109.66 194 LYS A O 1
ATOM 1417 N N . PRO A 1 195 ? 22.893 -5.314 11.178 1.00 108.54 195 PRO A N 1
ATOM 1418 C CA . PRO A 1 195 ? 21.444 -5.081 11.059 1.00 109.55 195 PRO A CA 1
ATOM 1419 C C . PRO A 1 195 ? 20.862 -4.213 12.185 1.00 118.05 195 PRO A C 1
ATOM 1420 O O . PRO A 1 195 ? 21.470 -4.128 13.257 1.00 117.52 195 PRO A O 1
ATOM 1424 N N . PRO A 1 196 ? 19.677 -3.583 12.011 1.00 118.64 196 PRO A N 1
ATOM 1425 C CA . PRO A 1 196 ? 19.143 -2.759 13.102 1.00 120.16 196 PRO A CA 1
ATOM 1426 C C . PRO A 1 196 ? 18.278 -3.564 14.070 1.00 128.50 196 PRO A C 1
ATOM 1427 O O . PRO A 1 196 ? 18.367 -4.797 14.093 1.00 128.07 196 PRO A O 1
ATOM 1431 N N . ASP A 1 197 ? 17.470 -2.843 14.891 1.00 128.56 197 ASP A N 1
ATOM 1432 C CA . ASP A 1 197 ? 16.486 -3.328 15.870 1.00 129.90 197 ASP A CA 1
ATOM 1433 C C . ASP A 1 197 ? 17.044 -4.314 16.935 1.00 136.06 197 ASP A C 1
ATOM 1434 O O . ASP A 1 197 ? 18.252 -4.559 16.993 1.00 135.83 197 ASP A O 1
ATOM 1439 N N . GLU A 1 198 ? 16.144 -4.816 17.816 1.00 133.97 198 GLU A N 1
ATOM 1440 C CA . GLU A 1 198 ? 16.423 -5.774 18.889 1.00 134.31 198 GLU A CA 1
ATOM 1441 C C . GLU A 1 198 ? 15.718 -7.098 18.603 1.00 138.73 198 GLU A C 1
ATOM 1442 O O . GLU A 1 198 ? 14.588 -7.102 18.103 1.00 138.36 198 GLU A O 1
ATOM 1448 N N . GLY A 1 199 ? 16.391 -8.202 18.920 1.00 135.34 199 GLY A N 1
ATOM 1449 C CA . GLY A 1 199 ? 15.851 -9.536 18.712 1.00 135.03 199 GLY A CA 1
ATOM 1450 C C . GLY A 1 199 ? 16.006 -10.528 19.852 1.00 138.62 199 GLY A C 1
ATOM 1451 O O . GLY A 1 199 ? 16.347 -11.681 19.567 1.00 138.35 199 GLY A O 1
ATOM 1452 N N . PRO A 1 200 ? 15.721 -10.183 21.146 1.00 134.43 200 PRO A N 1
ATOM 1453 C CA . PRO A 1 200 ? 15.830 -11.211 22.208 1.00 133.55 200 PRO A CA 1
ATOM 1454 C C . PRO A 1 200 ? 14.712 -12.255 22.138 1.00 134.87 200 PRO A C 1
ATOM 1455 O O . PRO A 1 200 ? 14.920 -13.396 22.558 1.00 134.33 200 PRO A O 1
ATOM 1459 N N . SER A 1 201 ? 13.532 -11.854 21.590 1.00 129.43 201 SER A N 1
ATOM 1460 C CA . SER A 1 201 ? 12.317 -12.659 21.397 1.00 128.09 201 SER A CA 1
ATOM 1461 C C . SER A 1 201 ? 11.988 -13.505 22.639 1.00 128.13 201 SER A C 1
ATOM 1462 O O . SER A 1 201 ? 11.816 -12.940 23.722 1.00 127.89 201 SER A O 1
ATOM 1465 N N . GLU A 1 202 ? 11.945 -14.842 22.490 1.00 121.19 202 GLU A N 1
ATOM 1466 C CA . GLU A 1 202 ? 11.701 -15.771 23.584 1.00 119.36 202 GLU A CA 1
ATOM 1467 C C . GLU A 1 202 ? 12.974 -15.892 24.430 1.00 118.95 202 GLU A C 1
ATOM 1468 O O . GLU A 1 202 ? 14.074 -16.017 23.881 1.00 118.79 202 GLU A O 1
ATOM 1474 N N . TYR A 1 203 ? 12.823 -15.831 25.764 1.00 111.47 203 TYR A N 1
ATOM 1475 C CA . TYR A 1 203 ? 13.939 -15.985 26.696 1.00 109.25 203 TYR A CA 1
ATOM 1476 C C . TYR A 1 203 ? 14.342 -17.470 26.768 1.00 107.90 203 TYR A C 1
ATOM 1477 O O . TYR A 1 203 ? 13.473 -18.348 26.770 1.00 107.18 203 TYR A O 1
ATOM 1486 N N . GLN A 1 204 ? 15.653 -17.740 26.851 1.00 100.37 204 GLN A N 1
ATOM 1487 C CA . GLN A 1 204 ? 16.164 -19.100 26.955 1.00 98.36 204 GLN A CA 1
ATOM 1488 C C . GLN A 1 204 ? 17.245 -19.206 28.031 1.00 97.96 204 GLN A C 1
ATOM 1489 O O . GLN A 1 204 ? 18.179 -18.397 28.058 1.00 97.79 204 GLN A O 1
ATOM 1495 N N . THR A 1 205 ? 17.099 -20.205 28.919 1.00 90.80 205 THR A N 1
ATOM 1496 C CA . THR A 1 205 ? 18.051 -20.493 29.986 1.00 89.09 205 THR A CA 1
ATOM 1497 C C . THR A 1 205 ? 19.163 -21.391 29.439 1.00 88.27 205 THR A C 1
ATOM 1498 O O . THR A 1 205 ? 18.964 -22.587 29.192 1.00 88.24 205 THR A O 1
ATOM 1502 N N . ILE A 1 206 ? 20.328 -20.790 29.210 1.00 80.21 206 ILE A N 1
ATOM 1503 C CA . ILE A 1 206 ? 21.499 -21.507 28.700 1.00 77.79 206 ILE A CA 1
ATOM 1504 C C . ILE A 1 206 ? 22.597 -21.544 29.808 1.00 75.85 206 ILE A C 1
ATOM 1505 O O . ILE A 1 206 ? 22.638 -20.623 30.627 1.00 75.05 206 ILE A O 1
ATOM 1510 N N . PRO A 1 207 ? 23.462 -22.582 29.900 1.00 68.29 207 PRO A N 1
ATOM 1511 C CA . PRO A 1 207 ? 24.471 -22.606 30.982 1.00 67.23 207 PRO A CA 1
ATOM 1512 C C . PRO A 1 207 ? 25.423 -21.403 31.034 1.00 70.48 207 PRO A C 1
ATOM 1513 O O . PRO A 1 207 ? 25.515 -20.625 30.075 1.00 69.74 207 PRO A O 1
ATOM 1517 N N . LEU A 1 208 ? 26.116 -21.241 32.185 1.00 64.15 208 LEU A N 1
ATOM 1518 C CA . LEU A 1 208 ? 27.049 -20.136 32.397 1.00 62.35 208 LEU A CA 1
ATOM 1519 C C . LEU A 1 208 ? 28.297 -20.311 31.539 1.00 60.83 208 LEU A C 1
ATOM 1520 O O . LEU A 1 208 ? 28.870 -19.315 31.108 1.00 61.47 208 LEU A O 1
ATOM 1525 N N . ASN A 1 209 ? 28.701 -21.573 31.289 1.00 53.22 209 ASN A N 1
ATOM 1526 C CA . ASN A 1 209 ? 29.874 -21.966 30.507 1.00 52.85 209 ASN A CA 1
ATOM 1527 C C . ASN A 1 209 ? 29.649 -21.908 28.962 1.00 59.54 209 ASN A C 1
ATOM 1528 O O . ASN A 1 209 ? 30.507 -22.393 28.222 1.00 57.72 209 ASN A O 1
ATOM 1533 N N . LYS A 1 210 ? 28.484 -21.366 28.509 1.00 58.24 210 LYS A N 1
ATOM 1534 C CA . LYS A 1 210 ? 28.093 -21.222 27.095 1.00 59.74 210 LYS A CA 1
ATOM 1535 C C . LYS A 1 210 ? 27.628 -19.781 26.798 1.00 68.90 210 LYS A C 1
ATOM 1536 O O . LYS A 1 210 ? 27.595 -19.398 25.624 1.00 70.21 210 LYS A O 1
ATOM 1542 N N . ILE A 1 211 ? 27.217 -19.005 27.839 1.00 66.90 211 ILE A N 1
ATOM 1543 C CA . ILE A 1 211 ? 26.646 -17.653 27.698 1.00 67.48 211 ILE A CA 1
ATOM 1544 C C . ILE A 1 211 ? 27.580 -16.663 26.976 1.00 69.70 211 ILE A C 1
ATOM 1545 O O . ILE A 1 211 ? 27.079 -15.766 26.303 1.00 68.43 211 ILE A O 1
ATOM 1550 N N . GLU A 1 212 ? 28.905 -16.819 27.107 1.00 66.55 212 GLU A N 1
ATOM 1551 C CA . GLU A 1 212 ? 29.840 -15.923 26.440 1.00 66.52 212 GLU A CA 1
ATOM 1552 C C . GLU A 1 212 ? 29.774 -16.181 24.924 1.00 70.74 212 GLU A C 1
ATOM 1553 O O . GLU A 1 212 ? 29.491 -15.247 24.170 1.00 69.33 212 GLU A O 1
ATOM 1559 N N . ASP A 1 213 ? 29.958 -17.456 24.503 1.00 68.53 213 ASP A N 1
ATOM 1560 C CA . ASP A 1 213 ? 29.878 -17.904 23.114 1.00 69.06 213 ASP A CA 1
ATOM 1561 C C . ASP A 1 213 ? 28.524 -17.531 22.532 1.00 73.43 213 ASP A C 1
ATOM 1562 O O . ASP A 1 213 ? 28.461 -17.104 21.390 1.00 74.94 213 ASP A O 1
ATOM 1567 N N . PHE A 1 214 ? 27.452 -17.642 23.328 1.00 69.15 214 PHE A N 1
ATOM 1568 C CA . PHE A 1 214 ? 26.121 -17.261 22.899 1.00 68.81 214 PHE A CA 1
ATOM 1569 C C . PHE A 1 214 ? 26.033 -15.760 22.589 1.00 73.60 214 PHE A C 1
ATOM 1570 O O . PHE A 1 214 ? 25.988 -15.413 21.414 1.00 73.71 214 PHE A O 1
ATOM 1578 N N . GLY A 1 215 ? 26.045 -14.911 23.630 1.00 69.78 215 GLY A N 1
ATOM 1579 C CA . GLY A 1 215 ? 25.946 -13.451 23.559 1.00 68.98 215 GLY A CA 1
ATOM 1580 C C . GLY A 1 215 ? 26.799 -12.748 22.519 1.00 73.33 215 GLY A C 1
ATOM 1581 O O . GLY A 1 215 ? 26.331 -11.799 21.883 1.00 72.73 215 GLY A O 1
ATOM 1582 N N . VAL A 1 216 ? 28.044 -13.218 22.327 1.00 70.77 216 VAL A N 1
ATOM 1583 C CA . VAL A 1 216 ? 29.012 -12.679 21.367 1.00 72.02 216 VAL A CA 1
ATOM 1584 C C . VAL A 1 216 ? 28.473 -12.775 19.921 1.00 77.20 216 VAL A C 1
ATOM 1585 O O . VAL A 1 216 ? 28.351 -11.760 19.221 1.00 77.01 216 VAL A O 1
ATOM 1589 N N . HIS A 1 217 ? 28.123 -14.009 19.512 1.00 72.49 217 HIS A N 1
ATOM 1590 C CA . HIS A 1 217 ? 27.676 -14.368 18.177 1.00 70.55 217 HIS A CA 1
ATOM 1591 C C . HIS A 1 217 ? 26.179 -14.226 17.937 1.00 75.69 217 HIS A C 1
ATOM 1592 O O . HIS A 1 217 ? 25.760 -14.350 16.789 1.00 75.03 217 HIS A O 1
ATOM 1599 N N . CYS A 1 218 ? 25.380 -13.931 18.986 1.00 75.15 218 CYS A N 1
ATOM 1600 C CA . CYS A 1 218 ? 23.909 -13.873 18.918 1.00 77.04 218 CYS A CA 1
ATOM 1601 C C . CYS A 1 218 ? 23.350 -12.789 17.969 1.00 78.83 218 CYS A C 1
ATOM 1602 O O . CYS A 1 218 ? 22.136 -12.760 17.733 1.00 77.49 218 CYS A O 1
ATOM 1605 N N . LYS A 1 219 ? 24.222 -11.928 17.410 1.00 74.49 219 LYS A N 1
ATOM 1606 C CA . LYS A 1 219 ? 23.798 -10.884 16.474 1.00 73.39 219 LYS A CA 1
ATOM 1607 C C . LYS A 1 219 ? 24.228 -11.155 15.020 1.00 73.06 219 LYS A C 1
ATOM 1608 O O . LYS A 1 219 ? 23.704 -10.512 14.107 1.00 73.76 219 LYS A O 1
ATOM 1614 N N . GLN A 1 220 ? 25.111 -12.156 14.807 1.00 65.12 220 GLN A N 1
ATOM 1615 C CA . GLN A 1 220 ? 25.624 -12.597 13.506 1.00 63.16 220 GLN A CA 1
ATOM 1616 C C . GLN A 1 220 ? 24.629 -13.500 12.712 1.00 66.09 220 GLN A C 1
ATOM 1617 O O . GLN A 1 220 ? 24.999 -14.051 11.664 1.00 65.59 220 GLN A O 1
ATOM 1623 N N . TYR A 1 221 ? 23.386 -13.680 13.237 1.00 61.66 221 TYR A N 1
ATOM 1624 C CA . TYR A 1 221 ? 22.322 -14.508 12.662 1.00 60.73 221 TYR A CA 1
ATOM 1625 C C . TYR A 1 221 ? 20.980 -14.100 13.232 1.00 64.07 221 TYR A C 1
ATOM 1626 O O . TYR A 1 221 ? 20.924 -13.287 14.149 1.00 65.43 221 TYR A O 1
ATOM 1635 N N . TYR A 1 222 ? 19.899 -14.676 12.706 1.00 60.46 222 TYR A N 1
ATOM 1636 C CA . TYR A 1 222 ? 18.549 -14.412 13.190 1.00 60.38 222 TYR A CA 1
ATOM 1637 C C . TYR A 1 222 ? 17.708 -15.681 13.201 1.00 63.46 222 TYR A C 1
ATOM 1638 O O . TYR A 1 222 ? 18.043 -16.661 12.533 1.00 62.00 222 TYR A O 1
ATOM 1647 N N . ALA A 1 223 ? 16.587 -15.634 13.933 1.00 61.81 223 ALA A N 1
ATOM 1648 C CA . ALA A 1 223 ? 15.663 -16.749 14.030 1.00 61.95 223 ALA A CA 1
ATOM 1649 C C . ALA A 1 223 ? 14.487 -16.603 13.076 1.00 66.90 223 ALA A C 1
ATOM 1650 O O . ALA A 1 223 ? 13.936 -15.506 12.935 1.00 67.55 223 ALA A O 1
ATOM 1652 N N . LEU A 1 224 ? 14.096 -17.726 12.440 1.00 62.48 224 LEU A N 1
ATOM 1653 C CA . LEU A 1 224 ? 12.926 -17.843 11.573 1.00 61.95 224 LEU A CA 1
ATOM 1654 C C . LEU A 1 224 ? 11.729 -18.235 12.432 1.00 67.83 224 LEU A C 1
ATOM 1655 O O . LEU A 1 224 ? 11.898 -18.888 13.468 1.00 68.00 224 LEU A O 1
ATOM 1660 N N . GLU A 1 225 ? 10.518 -17.859 11.993 1.00 65.14 225 GLU A N 1
ATOM 1661 C CA . GLU A 1 225 ? 9.267 -18.145 12.693 1.00 65.30 225 GLU A CA 1
ATOM 1662 C C . GLU A 1 225 ? 8.836 -19.559 12.341 1.00 68.71 225 GLU A C 1
ATOM 1663 O O . GLU A 1 225 ? 8.302 -19.807 11.253 1.00 68.17 225 GLU A O 1
ATOM 1669 N N . VAL A 1 226 ? 9.116 -20.500 13.258 1.00 64.67 226 VAL A N 1
ATOM 1670 C CA . VAL A 1 226 ? 8.834 -21.919 13.041 1.00 63.07 226 VAL A CA 1
ATOM 1671 C C . VAL A 1 226 ? 7.358 -22.233 13.188 1.00 63.94 226 VAL A C 1
ATOM 1672 O O . VAL A 1 226 ? 6.716 -21.794 14.130 1.00 64.68 226 VAL A O 1
ATOM 1676 N N . SER A 1 227 ? 6.850 -23.009 12.239 1.00 58.40 227 SER A N 1
ATOM 1677 C CA . SER A 1 227 ? 5.493 -23.518 12.135 1.00 57.24 227 SER A CA 1
ATOM 1678 C C . SER A 1 227 ? 5.632 -25.012 11.777 1.00 59.40 227 SER A C 1
ATOM 1679 O O . SER A 1 227 ? 6.665 -25.418 11.248 1.00 57.78 227 SER A O 1
ATOM 1682 N N . TYR A 1 228 ? 4.593 -25.814 12.066 1.00 55.77 228 TYR A N 1
ATOM 1683 C CA . TYR A 1 228 ? 4.585 -27.250 11.850 1.00 54.33 228 TYR A CA 1
ATOM 1684 C C . TYR A 1 228 ? 3.364 -27.692 11.096 1.00 59.67 228 TYR A C 1
ATOM 1685 O O . TYR A 1 228 ? 2.293 -27.176 11.366 1.00 60.83 228 TYR A O 1
ATOM 1694 N N . PHE A 1 229 ? 3.506 -28.680 10.177 1.00 56.30 229 PHE A N 1
ATOM 1695 C CA . PHE A 1 229 ? 2.399 -29.201 9.369 1.00 55.91 229 PHE A CA 1
ATOM 1696 C C . PHE A 1 229 ? 2.430 -30.720 9.181 1.00 63.90 229 PHE A C 1
ATOM 1697 O O . PHE A 1 229 ? 3.499 -31.321 9.118 1.00 61.86 229 PHE A O 1
ATOM 1705 N N . LYS A 1 230 ? 1.247 -31.328 9.024 1.00 66.05 230 LYS A N 1
ATOM 1706 C CA . LYS A 1 230 ? 1.126 -32.750 8.717 1.00 68.87 230 LYS A CA 1
ATOM 1707 C C . LYS A 1 230 ? 0.585 -32.850 7.305 1.00 81.08 230 LYS A C 1
ATOM 1708 O O . LYS A 1 230 ? -0.427 -32.223 6.982 1.00 80.88 230 LYS A O 1
ATOM 1714 N N . SER A 1 231 ? 1.342 -33.515 6.430 1.00 84.08 231 SER A N 1
ATOM 1715 C CA . SER A 1 231 ? 0.985 -33.683 5.023 1.00 86.98 231 SER A CA 1
ATOM 1716 C C . SER A 1 231 ? 0.022 -34.869 4.879 1.00 97.43 231 SER A C 1
ATOM 1717 O O . SER A 1 231 ? -0.166 -35.625 5.840 1.00 97.63 231 SER A O 1
ATOM 1720 N N . SER A 1 232 ? -0.588 -35.025 3.680 1.00 97.92 232 SER A N 1
ATOM 1721 C CA . SER A 1 232 ? -1.497 -36.129 3.349 1.00 99.53 232 SER A CA 1
ATOM 1722 C C . SER A 1 232 ? -0.744 -37.474 3.401 1.00 106.44 232 SER A C 1
ATOM 1723 O O . SER A 1 232 ? -1.294 -38.472 3.878 1.00 106.28 232 SER A O 1
ATOM 1726 N N . LEU A 1 233 ? 0.530 -37.459 2.960 1.00 105.00 233 LEU A N 1
ATOM 1727 C CA . LEU A 1 233 ? 1.462 -38.591 2.924 1.00 105.86 233 LEU A CA 1
ATOM 1728 C C . LEU A 1 233 ? 2.097 -38.854 4.308 1.00 112.26 233 LEU A C 1
ATOM 1729 O O . LEU A 1 233 ? 2.481 -39.992 4.597 1.00 112.02 233 LEU A O 1
ATOM 1734 N N . ASP A 1 234 ? 2.214 -37.794 5.149 1.00 110.65 234 ASP A N 1
ATOM 1735 C CA . ASP A 1 234 ? 2.797 -37.843 6.500 1.00 111.37 234 ASP A CA 1
ATOM 1736 C C . ASP A 1 234 ? 1.769 -38.250 7.587 1.00 117.48 234 ASP A C 1
ATOM 1737 O O . ASP A 1 234 ? 2.002 -38.002 8.777 1.00 117.28 234 ASP A O 1
ATOM 1742 N N . ARG A 1 235 ? 0.652 -38.894 7.176 1.00 115.31 235 ARG A N 1
ATOM 1743 C CA . ARG A 1 235 ? -0.415 -39.366 8.068 1.00 115.67 235 ARG A CA 1
ATOM 1744 C C . ARG A 1 235 ? -0.265 -40.851 8.468 1.00 120.71 235 ARG A C 1
ATOM 1745 O O . ARG A 1 235 ? -0.937 -41.300 9.406 1.00 120.05 235 ARG A O 1
ATOM 1753 N N . LYS A 1 236 ? 0.625 -41.593 7.761 1.00 118.44 236 LYS A N 1
ATOM 1754 C CA . LYS A 1 236 ? 0.936 -43.007 7.986 1.00 122.39 236 LYS A CA 1
ATOM 1755 C C . LYS A 1 236 ? 2.243 -43.155 8.776 1.00 138.36 236 LYS A C 1
ATOM 1756 O O . LYS A 1 236 ? 3.267 -42.571 8.354 1.00 141.64 236 LYS A O 1
#

B-factor: mean 71.46, std 25.67, range [35.21, 179.44]

Organism: Homo sapiens (NCBI:txid9606)

InterPro domains:
  IPR000555 JAB1/MPN/MOV34 metalloenzyme domain [PF01398] (52-163)
  IPR000555 JAB1/MPN/MOV34 metalloenzyme domain [SM00232] (54-191)
  IPR037518 MPN domain [PS50249] (55-192)
  IPR040961 Cop9 signalosome subunit 5 C-terminal domain [PF18323] (251-329)
  IPR050242 JAMM/MPN+ metalloenzymes, peptidase M67A [PTHR10410] (43-332)

Sequence (221 aa):
SGSGMAQKTWELANNMQEAQSIDEIYKYDKKQQQEILAAKPWTKDHHYFKYCKISALALLKMVMHARSGGNLEVMGLMLGKVDGETMIIMDSFALPVNAQAAAYEYMAAYIENAKQVGRLENAIGWYHSHPGYGCWLSGIDVSTQMLNQQFQEPFVAVVIDPTRKVNLGAFRTYPKGYKPPDEGPSEYQTIPLNKIEDFGVHCKQYYALEVSYFKSSLDRK

Nearest PDB structures (foldseek):
  5joh-assembly1_A  TM=1.005E+00  e=1.033E-48  Homo sapiens
  5m5q-assembly1_A  TM=9.973E-01  e=4.566E-45  Homo sapiens
  8h3f-assembly1_E  TM=8.717E-01  e=2.111E-34  Homo sapiens
  6fjv-assembly1_A  TM=7.437E-01  e=8.174E-11  Candidatus Caldarchaeum subterraneum
  5cw5-assembly2_C  TM=7.559E-01  e=3.560E-08  Camponotus floridanus

Radius of gyration: 20.56 Å; Cα contacts (8 Å, |Δi|>4): 338; chains: 1; bounding box: 65×48×53 Å

GO terms:
  GO:1903894 regulation of IRE1-mediated unfolded protein response (P, IMP)
  GO:0005515 protein binding (F, IPI)
  GO:0048471 perinuclear region of cytoplasm (C, IDA)
  GO:0000785 chromatin (C, IDA)
  GO:0005634 nucleus (C, IDA)
  GO:0005737 cytoplasm (C, IDA)
  GO:0005829 cytosol (C, IDA)
  GO:0008021 synaptic vesicle (C, IDA)
  GO:0045944 positive regulation of transcription by RNA polymerase II (P, IDA)
  GO:0008180 COP9 signalosome (C, IDA)
  GO:0046328 regulation of JNK cascade (P, IDA)
  GO:0000338 protein deneddylation (P, IDA)
  GO:0005634 nucleus (C, EXP)
  GO:0008237 metallopeptidase activity (F, IMP)
  GO:0043066 negative regulation of apoptotic process (P, IMP)
  GO:0000338 protein deneddylation (P, IMP)
  GO:0003713 transcription coactivator activity (F, TAS)
  GO:0003743 translation initiation factor activity (F, TAS)
  GO:0005852 eukaryotic translation initiation factor 3 complex (C, TAS)
  GO:0006412 translation (P, TAS)

Secondary structure (DSSP, 8-state):
--HHHHHHHHHHHHHHHHHHHHHHHHHHHHHHHHHHHHH-GGGT-SS---EEEEEHHHHHHHHHHHHHTTTS--EEEEEEEEETTEEEEEEEEE-----SHHHHHHHHHHHHHHHHTT---EEEEEEEE-TTT-SS--HHHHHHHHHHHHHT-S-EEEEE-S-----EEEEEEPPTT----S----S-----TTTHHHHHHHTTSEEE-EEEEE--SGGG-

Solvent-accessible surface area: 14154 Å² total; per-residue (Å²): 159,41,77,44,126,54,116,141,76,181,101,102,54,92,97,122,94,113,63,97,36,75,71,99,102,24,124,141,34,87,150,71,17,90,118,37,62,77,69,96,28,11,85,162,68,54,78,30,0,64,84,0,79,0,0,44,56,0,38,103,64,0,55,124,33,0,149,90,22,36,128,121,87,26,75,0,25,0,0,0,44,4,71,38,69,17,0,18,0,15,12,1,11,48,42,168,197,162,64,102,50,57,17,133,124,127,24,42,55,50,49,102,95,3,114,154,80,18,44,22,5,78,34,5,0,22,2,13,0,5,17,42,31,3,16,4,0,18,14,140,13,0,58,51,0,36,119,23,34,133,161,71,41,10,11,0,0,0,0,5,7,16,77,178,219,108,36,24,9,1,12,6,3,20,60,188,74,89,194,43,116,141,129,61,99,109,162,194,61,87,22,52,171,126,68,89,128,48,56,39,92,44,38,106,77,16,21,70,9,119,42,50,88,67,162,25,78,76,25,177,235